Protein AF-A0A1D6I8X5-F1 (afdb_monomer)

Nearest PDB structures (foldseek):
  8c5s-assembly1_A  TM=7.128E-01  e=5.836E-08  Saccharomyces cerevisiae S288C
  8c5u-assembly1_A  TM=6.143E-01  e=1.820E-07  Saccharomyces cerevisiae S288C
  4rnp-assembly3_C  TM=9.486E-01  e=5.225E-04  Escherichia phage T7
  1qln-assembly1_A  TM=7.743E-01  e=2.025E-04  Escherichia phage T7
  5ola-assembly2_F  TM=6.285E-01  e=2.362E-05  Homo sapiens

Structure (mmCIF, N/CA/C/O backbone):
data_AF-A0A1D6I8X5-F1
#
_entry.id   AF-A0A1D6I8X5-F1
#
loop_
_atom_site.group_PDB
_atom_site.id
_atom_site.type_symbol
_atom_site.label_atom_id
_atom_site.label_alt_id
_atom_site.label_comp_id
_atom_site.label_asym_id
_atom_site.label_entity_id
_atom_site.label_seq_id
_atom_site.pdbx_PDB_ins_code
_atom_site.Cartn_x
_atom_site.Cartn_y
_atom_site.Cartn_z
_atom_site.occupancy
_atom_site.B_iso_or_equiv
_atom_site.auth_seq_id
_atom_site.auth_comp_id
_atom_site.auth_asym_id
_atom_site.auth_atom_id
_atom_site.pdbx_PDB_model_num
ATOM 1 N N . MET A 1 1 ? 4.815 6.377 35.156 1.00 48.69 1 MET A N 1
ATOM 2 C CA . MET A 1 1 ? 5.552 6.477 33.879 1.00 48.69 1 MET A CA 1
ATOM 3 C C . MET A 1 1 ? 6.352 5.197 33.719 1.00 48.69 1 MET A C 1
ATOM 5 O O . MET A 1 1 ? 7.150 4.915 34.605 1.00 48.69 1 MET A O 1
ATOM 9 N N . SER A 1 2 ? 6.089 4.390 32.689 1.00 66.31 2 SER A N 1
ATOM 10 C CA . SER A 1 2 ? 6.914 3.207 32.396 1.00 66.31 2 SER A CA 1
ATOM 11 C C . SER A 1 2 ? 8.292 3.634 31.878 1.00 66.31 2 SER A C 1
ATOM 13 O O . SER A 1 2 ? 8.455 4.740 31.367 1.00 66.31 2 SER A O 1
ATOM 15 N N . GLU A 1 3 ? 9.298 2.776 32.017 1.00 67.06 3 GLU A N 1
ATOM 16 C CA . GLU A 1 3 ? 10.676 3.044 31.574 1.00 67.06 3 GLU A CA 1
ATOM 17 C C . GLU A 1 3 ? 10.746 3.419 30.081 1.00 67.06 3 GLU A C 1
ATOM 19 O O . GLU A 1 3 ? 11.398 4.392 29.710 1.00 67.06 3 GLU A O 1
ATOM 24 N N . ALA A 1 4 ? 9.928 2.762 29.252 1.00 55.44 4 ALA A N 1
ATOM 25 C CA . ALA A 1 4 ? 9.751 3.096 27.839 1.00 55.44 4 ALA A CA 1
ATOM 26 C C . ALA A 1 4 ? 9.241 4.533 27.611 1.00 55.44 4 ALA A C 1
ATOM 28 O O . ALA A 1 4 ? 9.685 5.209 26.689 1.00 55.44 4 ALA A O 1
ATOM 29 N N . GLN A 1 5 ? 8.339 5.040 28.462 1.00 50.62 5 GLN A N 1
ATOM 30 C CA . GLN A 1 5 ? 7.836 6.416 28.354 1.00 50.62 5 GLN A CA 1
ATOM 31 C C . GLN A 1 5 ? 8.912 7.457 28.679 1.00 50.62 5 GLN A C 1
ATOM 33 O O . GLN A 1 5 ? 8.864 8.557 28.138 1.00 50.62 5 GLN A O 1
ATOM 38 N N . ARG A 1 6 ? 9.877 7.127 29.548 1.00 60.91 6 ARG A N 1
ATOM 39 C CA . ARG A 1 6 ? 11.005 8.018 29.860 1.00 60.91 6 ARG A CA 1
ATOM 40 C C . ARG A 1 6 ? 12.006 8.089 28.713 1.00 60.91 6 ARG A C 1
ATOM 42 O O . ARG A 1 6 ? 12.418 9.188 28.370 1.00 60.91 6 ARG A O 1
ATOM 49 N N . LEU A 1 7 ? 12.339 6.950 28.107 1.00 62.06 7 LEU A N 1
ATOM 50 C CA . LEU A 1 7 ? 13.259 6.896 26.967 1.00 62.06 7 LEU A CA 1
ATOM 51 C C . LEU A 1 7 ? 12.707 7.661 25.758 1.00 62.06 7 LEU A C 1
ATOM 53 O O . LEU A 1 7 ? 13.408 8.489 25.192 1.00 62.06 7 LEU A O 1
ATOM 57 N N . VAL A 1 8 ? 11.424 7.473 25.435 1.00 55.56 8 VAL A N 1
ATOM 58 C CA . VAL A 1 8 ? 10.773 8.185 24.320 1.00 55.56 8 VAL A CA 1
ATOM 59 C C . VAL A 1 8 ? 10.691 9.691 24.574 1.00 55.56 8 VAL A C 1
ATOM 61 O O . VAL A 1 8 ? 10.879 10.480 23.656 1.00 55.56 8 VAL A O 1
ATOM 64 N N . GLN A 1 9 ? 10.438 10.115 25.816 1.00 55.72 9 GLN A N 1
ATOM 65 C CA . GLN A 1 9 ? 10.434 11.539 26.165 1.00 55.72 9 GLN A CA 1
ATOM 66 C C . GLN A 1 9 ? 11.822 12.168 25.976 1.00 55.72 9 GLN A C 1
ATOM 68 O O . GLN A 1 9 ? 11.918 13.287 25.487 1.00 55.72 9 GLN A O 1
ATOM 73 N N . GLN A 1 10 ? 12.879 11.427 26.315 1.00 59.75 10 GLN A N 1
ATOM 74 C CA . GLN A 1 10 ? 14.264 11.854 26.140 1.00 59.75 10 GLN A CA 1
ATOM 75 C C . GLN A 1 10 ? 14.670 11.911 24.656 1.00 59.75 10 GLN A C 1
ATOM 77 O O . GLN A 1 10 ? 15.443 12.779 24.269 1.00 59.75 10 GLN A O 1
ATOM 82 N N . GLU A 1 11 ? 14.118 11.026 23.820 1.00 56.75 11 GLU A N 1
ATOM 83 C CA . GLU A 1 11 ? 14.304 11.020 22.361 1.00 56.75 11 GLU A CA 1
ATOM 84 C C . GLU A 1 11 ? 13.542 12.149 21.650 1.00 56.75 11 GLU A C 1
ATOM 86 O O . GLU A 1 11 ? 14.067 12.744 20.716 1.00 56.75 11 GLU A O 1
ATOM 91 N N . LEU A 1 12 ? 12.329 12.486 22.106 1.00 54.19 12 LEU A N 1
ATOM 92 C CA . LEU A 1 12 ? 11.522 13.596 21.571 1.00 54.19 12 LEU A CA 1
ATOM 93 C C . LEU A 1 12 ? 12.138 14.980 21.838 1.00 54.19 12 LEU A C 1
ATOM 95 O O . LEU A 1 12 ? 11.726 15.959 21.221 1.00 54.19 12 LEU A O 1
ATOM 99 N N . GLU A 1 13 ? 13.081 15.066 22.776 1.00 55.56 13 GLU A N 1
ATOM 100 C CA . GLU A 1 13 ? 13.827 16.282 23.120 1.00 55.56 13 GLU A CA 1
ATOM 101 C C . GLU A 1 13 ? 15.151 16.406 22.343 1.00 55.56 13 GLU A C 1
ATOM 103 O O . GLU A 1 13 ? 15.845 17.414 22.475 1.00 55.56 13 GLU A O 1
ATOM 108 N N . LEU A 1 14 ? 15.506 15.414 21.516 1.00 60.62 14 LEU A N 1
ATOM 109 C CA . LEU A 1 14 ? 16.660 15.499 20.624 1.00 60.62 14 LEU A CA 1
ATOM 110 C C . LEU A 1 14 ? 16.303 16.334 19.390 1.00 60.62 14 LEU A C 1
ATOM 112 O O . LEU A 1 14 ? 15.310 16.072 18.713 1.00 60.62 14 LEU A O 1
ATOM 116 N N . GLU A 1 15 ? 17.135 17.328 19.079 1.00 63.97 15 GLU A N 1
ATOM 117 C CA . GLU A 1 15 ? 17.004 18.099 17.843 1.00 63.97 15 GLU A CA 1
ATOM 118 C C . GLU A 1 15 ? 17.090 17.175 16.619 1.00 63.97 15 GLU A C 1
ATOM 120 O O . GLU A 1 15 ? 17.971 16.309 16.530 1.00 63.97 15 GLU A O 1
ATOM 125 N N . GLU A 1 16 ? 16.178 17.368 15.660 1.00 67.38 16 GLU A N 1
ATOM 126 C CA . GLU A 1 16 ? 16.208 16.636 14.396 1.00 67.38 16 GLU A CA 1
ATOM 127 C C . GLU A 1 16 ? 17.561 16.850 13.706 1.00 67.38 16 GLU A C 1
ATOM 129 O O . GLU A 1 16 ? 18.044 17.974 13.543 1.00 67.38 16 GLU A O 1
ATOM 134 N N . TRP A 1 17 ? 18.196 15.758 13.279 1.00 74.94 17 TRP A N 1
ATOM 135 C CA . TRP A 1 17 ? 19.465 15.853 12.568 1.00 74.94 17 TRP A CA 1
ATOM 136 C C . TRP A 1 17 ? 19.299 16.614 11.257 1.00 74.94 17 TRP A C 1
ATOM 138 O O . TRP A 1 17 ? 18.419 16.297 10.458 1.00 74.94 17 TRP A O 1
ATOM 148 N N . GLY A 1 18 ? 20.214 17.547 10.986 1.00 75.56 18 GLY A N 1
ATOM 149 C CA . GLY A 1 18 ? 20.271 18.227 9.696 1.00 75.56 18 GLY A CA 1
ATOM 150 C C . GLY A 1 18 ? 20.494 17.252 8.531 1.00 75.56 18 GLY A C 1
ATOM 151 O O . GLY A 1 18 ? 21.145 16.213 8.680 1.00 75.56 18 GLY A O 1
ATOM 152 N N . THR A 1 19 ? 20.000 17.612 7.344 1.00 76.56 19 THR A N 1
ATOM 153 C CA . THR A 1 19 ? 20.045 16.775 6.129 1.00 76.56 19 THR A CA 1
ATOM 154 C C . THR A 1 19 ? 21.445 16.251 5.811 1.00 76.56 19 THR A C 1
ATOM 156 O O . THR A 1 19 ? 21.607 15.097 5.425 1.00 76.56 19 THR A O 1
ATOM 159 N N . GLU A 1 20 ? 22.481 17.069 6.003 1.00 75.62 20 GLU A N 1
ATOM 160 C CA . GLU A 1 20 ? 23.867 16.669 5.744 1.00 75.62 20 GLU A CA 1
ATOM 161 C C . GLU A 1 20 ? 24.317 15.512 6.650 1.00 75.62 20 GLU A C 1
ATOM 163 O O . GLU A 1 20 ? 24.947 14.563 6.179 1.00 75.62 20 GLU A O 1
ATOM 168 N N . ALA A 1 21 ? 23.961 15.560 7.937 1.00 80.94 21 ALA A N 1
ATOM 169 C CA . ALA A 1 21 ? 24.283 14.504 8.891 1.00 80.94 21 ALA A CA 1
ATOM 170 C C . ALA A 1 21 ? 23.529 13.209 8.557 1.00 80.94 21 ALA A C 1
ATOM 172 O O . ALA A 1 21 ? 24.131 12.135 8.545 1.00 80.94 21 ALA A O 1
ATOM 173 N N . GLN A 1 22 ? 22.244 13.316 8.199 1.00 78.12 22 GLN A N 1
ATOM 174 C CA . GLN A 1 22 ? 21.433 12.175 7.766 1.00 78.12 22 GLN A CA 1
ATOM 175 C C . GLN A 1 22 ? 22.012 11.503 6.513 1.00 78.12 22 GLN A C 1
ATOM 177 O O . GLN A 1 22 ? 22.135 10.280 6.474 1.00 78.12 22 GLN A O 1
ATOM 182 N N . VAL A 1 23 ? 22.420 12.289 5.508 1.00 78.81 23 VAL A N 1
ATOM 183 C CA . VAL A 1 23 ? 23.016 11.767 4.268 1.00 78.81 23 VAL A CA 1
ATOM 184 C C . VAL A 1 23 ? 24.359 11.092 4.542 1.00 78.81 23 VAL A C 1
ATOM 186 O O . VAL A 1 23 ? 24.569 9.978 4.069 1.00 78.81 23 VAL A O 1
ATOM 189 N N . LYS A 1 24 ? 25.247 11.721 5.324 1.00 85.19 24 LYS A N 1
ATOM 190 C CA . LYS A 1 24 ? 26.564 11.155 5.669 1.00 85.19 24 LYS A CA 1
ATOM 191 C C . LYS A 1 24 ? 26.445 9.856 6.464 1.00 85.19 24 LYS A C 1
ATOM 193 O O . LYS A 1 24 ? 27.161 8.893 6.188 1.00 85.19 24 LYS A O 1
ATOM 198 N N . LEU A 1 25 ? 25.543 9.812 7.444 1.00 87.44 25 LEU A N 1
ATOM 199 C CA . LEU A 1 25 ? 25.310 8.591 8.207 1.00 87.44 25 LEU A CA 1
ATOM 200 C C . LEU A 1 25 ? 24.677 7.513 7.322 1.00 87.44 25 LEU A C 1
ATOM 202 O O . LEU A 1 25 ? 25.146 6.377 7.313 1.00 87.44 25 LEU A O 1
ATOM 206 N N . GLY A 1 26 ? 23.649 7.872 6.553 1.00 84.50 26 GLY A N 1
ATOM 207 C CA . GLY A 1 26 ? 22.960 6.962 5.644 1.00 84.50 26 GLY A CA 1
ATOM 208 C C . GLY A 1 26 ? 23.905 6.345 4.614 1.00 84.50 26 GLY A C 1
ATOM 209 O O . GLY A 1 26 ? 23.895 5.128 4.435 1.00 84.50 26 GLY A O 1
ATOM 210 N N . SER A 1 27 ? 24.777 7.146 3.992 1.00 82.62 27 SER A N 1
ATOM 211 C CA . SER A 1 27 ? 25.772 6.646 3.039 1.00 82.62 27 SER A CA 1
ATOM 212 C C . SER A 1 27 ? 26.750 5.687 3.708 1.00 82.62 27 SER A C 1
ATOM 214 O O . SER A 1 27 ? 27.007 4.614 3.168 1.00 82.62 27 SER A O 1
ATOM 216 N N . ARG A 1 28 ? 27.234 6.014 4.915 1.00 87.44 28 ARG A N 1
ATOM 217 C CA . ARG A 1 28 ? 28.173 5.148 5.630 1.00 87.44 28 ARG A CA 1
ATOM 218 C C . ARG A 1 28 ? 27.542 3.820 6.045 1.00 87.44 28 ARG A C 1
ATOM 220 O O . ARG A 1 28 ? 28.180 2.779 5.927 1.00 87.44 28 ARG A O 1
ATOM 227 N N . LEU A 1 29 ? 26.293 3.839 6.505 1.00 89.00 29 LEU A N 1
ATOM 228 C CA . LEU A 1 29 ? 25.549 2.623 6.841 1.00 89.00 29 LEU A CA 1
ATOM 229 C C . LEU A 1 29 ? 25.310 1.746 5.606 1.00 89.00 29 LEU A C 1
ATOM 231 O O . LEU A 1 29 ? 25.432 0.526 5.687 1.00 89.00 29 LEU A O 1
ATOM 235 N N . ILE A 1 30 ? 25.011 2.360 4.459 1.00 84.75 30 ILE A N 1
ATOM 236 C CA . ILE A 1 30 ? 24.863 1.647 3.188 1.00 84.75 30 ILE A CA 1
ATOM 237 C C . ILE A 1 30 ? 26.188 1.019 2.758 1.00 84.75 30 ILE A C 1
ATOM 239 O O . ILE A 1 30 ? 26.190 -0.144 2.376 1.00 84.75 30 ILE A O 1
ATOM 243 N N . GLU A 1 31 ? 27.306 1.741 2.838 1.00 83.56 31 GLU A N 1
ATOM 244 C CA . GLU A 1 31 ? 28.636 1.191 2.542 1.00 83.56 31 GLU A CA 1
ATOM 245 C C . GLU A 1 31 ? 28.939 -0.036 3.403 1.00 83.56 31 GLU A C 1
ATOM 247 O O . GLU A 1 31 ? 29.287 -1.088 2.876 1.00 83.56 31 GLU A O 1
ATOM 252 N N . LEU A 1 32 ? 28.711 0.058 4.716 1.00 90.31 32 LEU A N 1
ATOM 253 C CA . LEU A 1 32 ? 28.901 -1.076 5.621 1.00 90.31 32 LEU A CA 1
ATOM 254 C C . LEU A 1 32 ? 28.001 -2.266 5.256 1.00 90.31 32 LEU A C 1
ATOM 256 O O . LEU A 1 32 ? 28.427 -3.417 5.363 1.00 90.31 32 LEU A O 1
ATOM 260 N N . LEU A 1 33 ? 26.769 -2.014 4.805 1.00 88.31 33 LEU A N 1
ATOM 261 C CA . LEU A 1 33 ? 25.869 -3.061 4.324 1.00 88.31 33 LEU A CA 1
ATOM 262 C C . LEU A 1 33 ? 26.364 -3.690 3.011 1.00 88.31 33 LEU A C 1
ATOM 264 O O . LEU A 1 33 ? 26.284 -4.907 2.862 1.00 88.31 33 LEU A O 1
ATOM 268 N N . LEU A 1 34 ? 26.886 -2.893 2.071 1.00 83.94 34 LEU A N 1
ATOM 269 C CA . LEU A 1 34 ? 27.477 -3.386 0.818 1.00 83.94 34 LEU A CA 1
ATOM 270 C C . LEU A 1 34 ? 28.670 -4.312 1.092 1.00 83.94 34 LEU A C 1
ATOM 272 O O . LEU A 1 34 ? 28.798 -5.345 0.437 1.00 83.94 34 LEU A O 1
ATOM 276 N N . ASP A 1 35 ? 29.501 -3.952 2.071 1.00 86.12 35 ASP A N 1
ATOM 277 C CA . ASP A 1 35 ? 30.719 -4.686 2.420 1.00 86.12 35 ASP A CA 1
ATOM 278 C C . ASP A 1 35 ? 30.440 -5.979 3.204 1.00 86.12 35 ASP A C 1
ATOM 280 O O . ASP A 1 35 ? 31.249 -6.906 3.182 1.00 86.12 35 ASP A O 1
ATOM 284 N N . SER A 1 36 ? 29.304 -6.055 3.907 1.00 90.38 36 SER A N 1
ATOM 285 C CA . SER A 1 36 ? 28.978 -7.172 4.809 1.00 90.38 36 SER A CA 1
ATOM 286 C C . SER A 1 36 ? 27.910 -8.131 4.280 1.00 90.38 36 SER A C 1
ATOM 288 O O . SER A 1 36 ? 27.867 -9.288 4.705 1.00 90.38 36 SER A O 1
ATOM 290 N N . ALA A 1 37 ? 27.044 -7.700 3.361 1.00 87.94 37 ALA A N 1
ATOM 291 C CA . ALA A 1 37 ? 25.948 -8.526 2.871 1.00 87.94 37 ALA A CA 1
ATOM 292 C C . ALA A 1 37 ? 26.379 -9.385 1.675 1.00 87.94 37 ALA A C 1
ATOM 294 O O . ALA A 1 37 ? 26.577 -8.887 0.565 1.00 87.94 37 ALA A O 1
ATOM 295 N N . PHE A 1 38 ? 26.421 -10.703 1.873 1.00 84.62 38 PHE A N 1
ATOM 296 C CA . PHE A 1 38 ? 26.675 -11.685 0.819 1.00 84.62 38 PHE A CA 1
ATOM 297 C C . PHE A 1 38 ? 25.493 -12.643 0.652 1.00 84.62 38 PHE A C 1
ATOM 299 O O . PHE A 1 38 ? 24.819 -13.003 1.614 1.00 84.62 38 PHE A O 1
ATOM 306 N N . VAL A 1 39 ? 25.243 -13.070 -0.584 1.00 84.19 39 VAL A N 1
ATOM 307 C CA . VAL A 1 39 ? 24.211 -14.046 -0.941 1.00 84.19 39 VAL A CA 1
ATOM 308 C C . VAL A 1 39 ? 24.859 -15.190 -1.702 1.00 84.19 39 VAL A C 1
ATOM 310 O O . VAL A 1 39 ? 25.642 -14.985 -2.629 1.00 84.19 39 VAL A O 1
ATOM 313 N N . GLN A 1 40 ? 24.474 -16.407 -1.335 1.00 76.50 40 GLN A N 1
ATOM 314 C CA . GLN A 1 40 ? 24.738 -17.598 -2.127 1.00 76.50 40 GLN A CA 1
ATOM 315 C C . GLN A 1 40 ? 23.554 -17.813 -3.084 1.00 76.50 40 GLN A C 1
ATOM 317 O O . GLN A 1 40 ? 22.410 -17.955 -2.634 1.00 76.50 40 GLN A O 1
ATOM 322 N N . PRO A 1 41 ? 23.755 -17.781 -4.412 1.00 64.81 41 PRO A N 1
ATOM 323 C CA . PRO A 1 41 ? 22.738 -18.231 -5.351 1.00 64.81 41 PRO A CA 1
ATOM 324 C C . PRO A 1 41 ? 22.401 -19.708 -5.070 1.00 64.81 41 PRO A C 1
ATOM 326 O O . PRO A 1 41 ? 23.294 -20.458 -4.687 1.00 64.81 41 PRO A O 1
ATOM 329 N N . PRO A 1 42 ? 21.144 -20.158 -5.249 1.00 60.72 42 PRO A N 1
ATOM 330 C CA . PRO A 1 42 ? 20.819 -21.567 -5.197 1.00 60.72 42 PRO A CA 1
ATOM 331 C C . PRO A 1 42 ? 21.625 -22.253 -6.286 1.00 60.72 42 PRO A C 1
ATOM 333 O O . PRO A 1 42 ? 21.625 -21.845 -7.448 1.00 60.72 42 PRO A O 1
ATOM 336 N N . ALA A 1 43 ? 22.359 -23.247 -5.832 1.00 55.72 43 ALA A N 1
ATOM 337 C CA . ALA A 1 43 ? 23.187 -24.104 -6.625 1.00 55.72 43 ALA A CA 1
ATOM 338 C C . ALA A 1 43 ? 22.320 -24.930 -7.586 1.00 55.72 43 ALA A C 1
ATOM 340 O O . ALA A 1 43 ? 21.623 -25.838 -7.147 1.00 55.72 43 ALA A O 1
ATOM 341 N N . ASP A 1 44 ? 22.488 -24.733 -8.892 1.00 56.22 44 ASP A N 1
ATOM 342 C CA . ASP A 1 44 ? 22.377 -25.835 -9.864 1.00 56.22 44 ASP A CA 1
ATOM 343 C C . ASP A 1 44 ? 23.614 -26.764 -9.748 1.00 56.22 44 ASP A C 1
ATOM 345 O O . ASP A 1 44 ? 24.087 -27.342 -10.724 1.00 56.22 44 ASP A O 1
ATOM 349 N N . GLN A 1 45 ? 24.223 -26.835 -8.560 1.00 52.97 45 GLN A N 1
ATOM 350 C CA . GLN A 1 45 ? 25.570 -27.335 -8.368 1.00 52.97 45 GLN A CA 1
ATOM 351 C C . GLN A 1 45 ? 25.560 -28.787 -7.914 1.00 52.97 45 GLN A C 1
ATOM 353 O O . GLN A 1 45 ? 24.904 -29.175 -6.948 1.00 52.97 45 GLN A O 1
ATOM 358 N N . THR A 1 46 ? 26.358 -29.581 -8.614 1.00 58.84 46 THR A N 1
ATOM 359 C CA . THR A 1 46 ? 26.836 -30.880 -8.154 1.00 58.84 46 THR A CA 1
ATOM 360 C C . THR A 1 46 ? 27.557 -30.745 -6.801 1.00 58.84 46 THR A C 1
ATOM 362 O O . THR A 1 46 ? 28.164 -29.701 -6.564 1.00 58.84 46 THR A O 1
ATOM 365 N N . PRO A 1 47 ? 27.579 -31.790 -5.951 1.00 59.44 47 PRO A N 1
ATOM 366 C CA . PRO A 1 47 ? 28.126 -31.753 -4.582 1.00 59.44 47 PRO A CA 1
ATOM 367 C C . PRO A 1 47 ? 29.581 -31.272 -4.422 1.00 59.44 47 PRO A C 1
ATOM 369 O O . PRO A 1 47 ? 30.012 -31.045 -3.298 1.00 59.44 47 PRO A O 1
ATOM 372 N N . ASP A 1 48 ? 30.330 -31.143 -5.520 1.00 61.66 48 ASP A N 1
ATOM 373 C CA . ASP A 1 48 ? 31.780 -30.921 -5.546 1.00 61.66 48 ASP A CA 1
ATOM 374 C C . ASP A 1 48 ? 32.196 -29.491 -5.956 1.00 61.66 48 ASP A C 1
ATOM 376 O O . ASP A 1 48 ? 33.374 -29.218 -6.179 1.00 61.66 48 ASP A O 1
ATOM 380 N N . SER A 1 49 ? 31.255 -28.549 -6.107 1.00 61.31 49 SER A N 1
ATOM 381 C CA . SER A 1 49 ? 31.610 -27.171 -6.478 1.00 61.31 49 SER A CA 1
ATOM 382 C C . SER A 1 49 ? 31.782 -26.256 -5.266 1.00 61.31 49 SER A C 1
ATOM 384 O O . SER A 1 49 ? 30.927 -26.211 -4.381 1.00 61.31 49 SER A O 1
ATOM 386 N N . SER A 1 50 ? 32.841 -25.446 -5.280 1.00 63.97 50 SER A N 1
ATOM 387 C CA . SER A 1 50 ? 33.089 -24.403 -4.282 1.00 63.97 50 SER A CA 1
ATOM 388 C C . SER A 1 50 ? 31.915 -23.413 -4.161 1.00 63.97 50 SER A C 1
ATOM 390 O O . SER A 1 50 ? 31.349 -23.015 -5.184 1.00 63.97 50 SER A O 1
ATOM 392 N N . PRO A 1 51 ? 31.568 -22.957 -2.941 1.00 65.88 51 PRO A N 1
ATOM 393 C CA . PRO A 1 51 ? 30.455 -22.036 -2.728 1.00 65.88 51 PRO A CA 1
ATOM 394 C C . PRO A 1 51 ? 30.695 -20.687 -3.426 1.00 65.88 51 PRO A C 1
ATOM 396 O O . PRO A 1 51 ? 31.652 -19.972 -3.131 1.00 65.88 51 PRO A O 1
ATOM 399 N N . ASP A 1 52 ? 29.793 -20.320 -4.338 1.00 72.00 52 ASP A N 1
ATOM 400 C CA . ASP A 1 52 ? 29.821 -19.063 -5.099 1.00 72.00 52 ASP A CA 1
ATOM 401 C C . ASP A 1 52 ? 29.159 -17.933 -4.291 1.00 72.00 52 ASP A C 1
ATOM 403 O O . ASP A 1 52 ? 28.004 -17.559 -4.506 1.00 72.00 52 ASP A O 1
ATOM 407 N N . ILE A 1 53 ? 29.881 -17.436 -3.286 1.00 78.38 53 ILE A N 1
ATOM 408 C CA . ILE A 1 53 ? 29.440 -16.337 -2.420 1.00 78.38 53 ILE A CA 1
ATOM 409 C C . ILE A 1 53 ? 29.628 -15.013 -3.168 1.00 78.38 53 ILE A C 1
ATOM 411 O O . ILE A 1 53 ? 30.750 -14.626 -3.488 1.00 78.38 53 ILE A O 1
ATOM 415 N N . ARG A 1 54 ? 28.532 -14.290 -3.427 1.00 81.44 54 ARG A N 1
ATOM 416 C CA . ARG A 1 54 ? 28.554 -13.001 -4.141 1.00 81.44 54 ARG A CA 1
ATOM 417 C C . ARG A 1 54 ? 27.995 -11.882 -3.267 1.00 81.44 54 ARG A C 1
ATOM 419 O O . ARG A 1 54 ? 27.120 -12.154 -2.446 1.00 81.44 54 ARG A O 1
ATOM 426 N N . PRO A 1 55 ? 28.443 -10.626 -3.435 1.00 81.75 55 PRO A N 1
ATOM 427 C CA . PRO A 1 55 ? 27.853 -9.508 -2.707 1.00 81.75 55 PRO A CA 1
ATOM 428 C C . PRO A 1 55 ? 26.361 -9.388 -3.047 1.00 81.75 55 PRO A C 1
ATOM 430 O O . PRO A 1 55 ? 25.964 -9.478 -4.213 1.00 81.75 55 PRO A O 1
ATOM 433 N N . ALA A 1 56 ? 25.532 -9.200 -2.021 1.00 81.81 56 ALA A N 1
ATOM 434 C CA . ALA A 1 56 ? 24.078 -9.091 -2.137 1.00 81.81 56 ALA A CA 1
ATOM 435 C C . ALA A 1 56 ? 23.660 -7.823 -2.895 1.00 81.81 56 ALA A C 1
ATOM 437 O O . ALA A 1 56 ? 22.654 -7.802 -3.607 1.00 81.81 56 ALA A O 1
ATOM 438 N N . PHE A 1 57 ? 24.461 -6.770 -2.750 1.00 81.56 57 PHE A N 1
ATOM 439 C CA . PHE A 1 57 ? 24.209 -5.446 -3.286 1.00 81.56 57 PHE A CA 1
ATOM 440 C C . PHE A 1 57 ? 25.451 -4.939 -4.017 1.00 81.56 57 PHE A C 1
ATOM 442 O O . PHE A 1 57 ? 26.582 -5.257 -3.660 1.00 81.56 57 PHE A O 1
ATOM 449 N N . LYS A 1 58 ? 25.247 -4.127 -5.056 1.00 77.81 58 LYS A N 1
ATOM 450 C CA . LYS A 1 58 ? 26.336 -3.486 -5.795 1.00 77.81 58 LYS A CA 1
ATOM 451 C C . LYS A 1 58 ? 25.938 -2.068 -6.158 1.00 77.81 58 LYS A C 1
ATOM 453 O O . LYS A 1 58 ? 24.851 -1.851 -6.693 1.00 77.81 58 LYS A O 1
ATOM 458 N N . HIS A 1 59 ? 26.836 -1.119 -5.923 1.00 75.25 59 HIS A N 1
ATOM 459 C CA . HIS A 1 59 ? 26.662 0.237 -6.419 1.00 75.25 59 HIS A CA 1
ATOM 460 C C . HIS A 1 59 ? 26.827 0.246 -7.947 1.00 75.25 59 HIS A C 1
ATOM 462 O O . HIS A 1 59 ? 27.862 -0.168 -8.473 1.00 75.25 59 HIS A O 1
ATOM 468 N N . VAL A 1 60 ? 25.793 0.679 -8.672 1.00 73.31 60 VAL A N 1
ATOM 469 C CA . VAL A 1 60 ? 25.807 0.766 -10.138 1.00 73.31 60 VAL A CA 1
ATOM 470 C C . VAL A 1 60 ? 25.335 2.149 -10.552 1.00 73.31 60 VAL A C 1
ATOM 472 O O . VAL A 1 60 ? 24.183 2.511 -10.319 1.00 73.31 60 VAL A O 1
ATOM 475 N N . LEU A 1 61 ? 26.205 2.891 -11.232 1.00 71.56 61 LEU A N 1
ATOM 476 C CA . LEU A 1 61 ? 25.826 4.144 -11.867 1.00 71.56 61 LEU A CA 1
ATOM 477 C C . LEU A 1 61 ? 25.025 3.830 -13.137 1.00 71.56 61 LEU A C 1
ATOM 479 O O . LEU A 1 61 ? 25.558 3.288 -14.106 1.00 71.56 61 LEU A O 1
ATOM 483 N N . ARG A 1 62 ? 23.731 4.155 -13.140 1.00 52.75 62 ARG A N 1
ATOM 484 C CA . ARG A 1 62 ? 22.918 4.177 -14.362 1.00 52.75 62 ARG A CA 1
ATOM 485 C C . ARG A 1 62 ? 22.788 5.616 -14.826 1.00 52.75 62 ARG A C 1
ATOM 487 O O . ARG A 1 62 ? 22.259 6.436 -14.087 1.00 52.75 62 ARG A O 1
ATOM 494 N N . GLN A 1 63 ? 23.227 5.900 -16.048 1.00 45.41 63 GLN A N 1
ATOM 495 C CA . GLN A 1 63 ? 22.908 7.157 -16.719 1.00 45.41 63 GLN A CA 1
ATOM 496 C C . GLN A 1 63 ? 21.423 7.117 -17.120 1.00 45.41 63 GLN A C 1
ATOM 498 O O . GLN A 1 63 ? 21.041 6.264 -17.930 1.00 45.41 63 GLN A O 1
ATOM 503 N N . PRO A 1 64 ? 20.549 7.952 -16.533 1.00 45.03 64 PRO A N 1
ATOM 504 C CA . PRO A 1 64 ? 19.185 8.079 -17.014 1.00 45.03 64 PRO A CA 1
ATOM 505 C C . PRO A 1 64 ? 19.182 8.870 -18.333 1.00 45.03 64 PRO A C 1
ATOM 507 O O . PRO A 1 64 ? 20.083 9.655 -18.605 1.00 45.03 64 PRO A O 1
ATOM 510 N N . ILE A 1 65 ? 18.133 8.698 -19.143 1.00 46.25 65 ILE A N 1
ATOM 511 C CA . ILE A 1 65 ? 17.890 9.492 -20.371 1.00 46.25 65 ILE A CA 1
ATOM 512 C C . ILE A 1 65 ? 17.517 10.959 -20.029 1.00 46.25 65 ILE A C 1
ATOM 514 O O . ILE A 1 65 ? 17.347 11.791 -20.910 1.00 46.25 65 ILE A O 1
ATOM 518 N N . ILE A 1 66 ? 17.430 11.299 -18.741 1.00 39.12 66 ILE A N 1
ATOM 519 C CA . ILE A 1 66 ? 17.300 12.663 -18.227 1.00 39.12 66 ILE A CA 1
ATOM 520 C C . ILE A 1 66 ? 18.476 12.864 -17.271 1.00 39.12 66 ILE A C 1
ATOM 522 O O . ILE A 1 66 ? 18.673 12.044 -16.372 1.00 39.12 66 ILE A O 1
ATOM 526 N N . GLU A 1 67 ? 19.278 13.901 -17.512 1.00 33.91 67 GLU A N 1
ATOM 527 C CA . GLU A 1 67 ? 20.425 14.290 -16.688 1.00 33.91 67 GLU A CA 1
ATOM 528 C C . GLU A 1 67 ? 19.997 14.372 -15.220 1.00 33.91 67 GLU A C 1
ATOM 530 O O . GLU A 1 67 ? 19.177 15.217 -14.875 1.00 33.91 67 GLU A O 1
ATOM 535 N N . ASN A 1 68 ? 20.464 13.413 -14.413 1.00 33.19 68 ASN A N 1
ATOM 536 C CA . ASN A 1 68 ? 20.659 13.421 -12.956 1.00 33.19 68 ASN A CA 1
ATOM 537 C C . ASN A 1 68 ? 20.535 11.980 -12.439 1.00 33.19 68 ASN A C 1
ATOM 539 O O . ASN A 1 68 ? 19.445 11.423 -12.299 1.00 33.19 68 ASN A O 1
ATOM 543 N N . GLY A 1 69 ? 21.688 11.349 -12.199 1.00 32.84 69 GLY A N 1
ATOM 544 C CA . GLY A 1 69 ? 21.768 10.008 -11.624 1.00 32.84 69 GLY A CA 1
ATOM 545 C C . GLY A 1 69 ? 21.190 9.980 -10.208 1.00 32.84 69 GLY A C 1
ATOM 546 O O . GLY A 1 69 ? 21.557 10.796 -9.370 1.00 32.84 69 GLY A O 1
ATOM 547 N N . LEU A 1 70 ? 20.296 9.028 -9.942 1.00 35.38 70 LEU A N 1
ATOM 548 C CA . LEU A 1 70 ? 19.725 8.772 -8.619 1.00 35.38 70 LEU A CA 1
ATOM 549 C C . LEU A 1 70 ? 20.137 7.366 -8.163 1.00 35.38 70 LEU A C 1
ATOM 551 O O . LEU A 1 70 ? 19.898 6.387 -8.873 1.00 35.38 70 LEU A O 1
ATOM 555 N N . GLY A 1 71 ? 20.763 7.274 -6.988 1.00 33.12 71 GLY A N 1
ATOM 556 C CA . GLY A 1 71 ? 20.966 6.022 -6.250 1.00 33.12 71 GLY A CA 1
ATOM 557 C C . GLY A 1 71 ? 19.774 5.744 -5.327 1.00 33.12 71 GLY A C 1
ATOM 558 O O . GLY A 1 71 ? 19.138 6.686 -4.861 1.00 33.12 71 GLY A O 1
ATOM 559 N N . MET A 1 72 ? 19.441 4.472 -5.080 1.00 31.86 72 MET A N 1
ATOM 560 C CA . MET A 1 72 ? 18.205 4.085 -4.378 1.00 31.86 72 MET A CA 1
ATOM 561 C C . MET A 1 72 ? 18.424 2.901 -3.426 1.00 31.86 72 MET A C 1
ATOM 563 O O . MET A 1 72 ? 18.850 1.843 -3.884 1.00 31.86 72 MET A O 1
ATOM 567 N N . LEU A 1 73 ? 18.084 3.072 -2.140 1.00 27.09 73 LEU A N 1
ATOM 568 C CA . LEU A 1 73 ? 17.958 2.038 -1.091 1.00 27.09 73 LEU A CA 1
ATOM 569 C C . LEU A 1 73 ? 17.012 2.557 0.016 1.00 27.09 73 LEU A C 1
ATOM 571 O O . LEU A 1 73 ? 17.285 3.635 0.537 1.00 27.09 73 LEU A O 1
ATOM 575 N N . ILE A 1 74 ? 15.936 1.832 0.384 1.00 35.81 74 ILE A N 1
ATOM 576 C CA . ILE A 1 74 ? 15.011 2.196 1.495 1.00 35.81 74 ILE A CA 1
ATOM 577 C C . ILE A 1 74 ? 14.427 0.941 2.201 1.00 35.81 74 ILE A C 1
ATOM 579 O O . ILE A 1 74 ? 14.218 -0.094 1.566 1.00 35.81 74 ILE A O 1
ATOM 583 N N . TYR A 1 75 ? 14.175 1.066 3.517 1.00 28.22 75 TYR A N 1
ATOM 584 C CA . TYR A 1 75 ? 13.704 0.063 4.495 1.00 28.22 75 TYR A CA 1
ATOM 585 C C . TYR A 1 75 ? 12.170 0.069 4.740 1.00 28.22 75 TYR A C 1
ATOM 587 O O . TYR A 1 75 ? 11.529 1.100 4.540 1.00 28.22 75 TYR A O 1
ATOM 595 N N . PRO A 1 76 ? 11.570 -1.038 5.236 1.00 32.72 76 PRO A N 1
ATOM 596 C CA . PRO A 1 76 ? 10.143 -1.115 5.576 1.00 32.72 76 PRO A CA 1
ATOM 597 C C . PRO A 1 76 ? 9.812 -0.609 6.997 1.00 32.72 76 PRO A C 1
ATOM 599 O O . PRO A 1 76 ? 10.561 -0.844 7.943 1.00 32.72 76 PRO A O 1
ATOM 602 N N . THR A 1 77 ? 8.646 0.029 7.159 1.00 33.81 77 THR A N 1
ATOM 603 C CA . THR A 1 77 ? 8.085 0.488 8.445 1.00 33.81 77 THR A CA 1
ATOM 604 C C . THR A 1 77 ? 7.134 -0.537 9.076 1.00 33.81 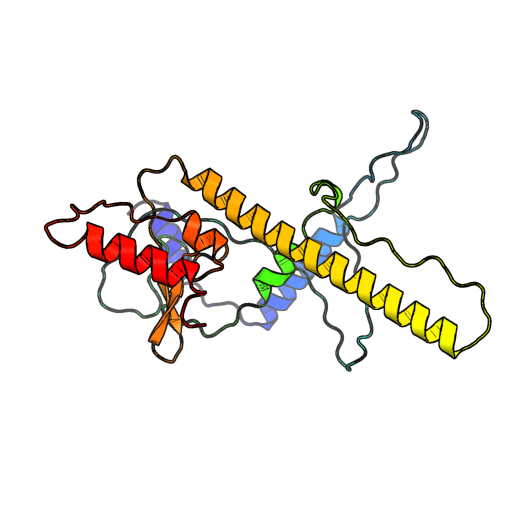77 THR A C 1
ATOM 606 O O . THR A 1 77 ? 6.389 -1.245 8.398 1.00 33.81 77 THR A O 1
ATOM 609 N N . SER A 1 78 ? 7.182 -0.628 10.406 1.00 32.47 78 SER A N 1
ATOM 610 C CA . SER A 1 78 ? 6.471 -1.591 11.252 1.00 32.47 78 SER A CA 1
ATOM 611 C C . SER A 1 78 ? 5.024 -1.183 11.582 1.00 32.47 78 SER A C 1
ATOM 613 O O . SER A 1 78 ? 4.666 -0.008 11.603 1.00 32.47 78 SER A O 1
ATOM 615 N N . LEU A 1 79 ? 4.181 -2.188 11.859 1.00 31.95 79 LEU A N 1
ATOM 616 C CA . LEU A 1 79 ? 2.822 -2.030 12.394 1.00 31.95 79 LEU A CA 1
ATOM 617 C C . LEU A 1 79 ? 2.871 -1.580 13.861 1.00 31.95 79 LEU A C 1
ATOM 619 O O . LEU A 1 79 ? 3.604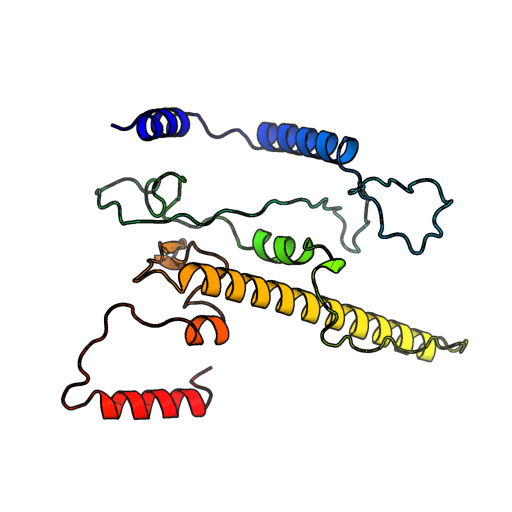 -2.165 14.656 1.00 31.95 79 LEU A O 1
ATOM 623 N N . CYS A 1 80 ? 2.046 -0.602 14.236 1.00 31.75 80 CYS A N 1
ATOM 624 C CA . CYS A 1 80 ? 1.868 -0.184 15.625 1.00 31.75 80 CYS A CA 1
ATOM 625 C C . CYS A 1 80 ? 0.407 -0.397 16.056 1.00 31.75 80 CYS A C 1
ATOM 627 O O . CYS A 1 80 ? -0.520 -0.073 15.311 1.00 31.75 80 CYS A O 1
ATOM 629 N N . TRP A 1 81 ? 0.227 -0.956 17.254 1.00 32.66 81 TRP A N 1
ATOM 630 C CA . TRP A 1 81 ? -1.047 -1.379 17.835 1.00 32.66 81 TRP A CA 1
ATOM 631 C C . TRP A 1 81 ? -1.447 -0.488 19.028 1.00 32.66 81 TRP A C 1
ATOM 633 O O . TRP A 1 81 ? -0.591 -0.067 19.800 1.00 32.66 81 TRP A O 1
ATOM 643 N N . TYR A 1 82 ? -2.764 -0.291 19.183 1.00 32.88 82 TYR A N 1
ATOM 644 C CA . TYR A 1 82 ? -3.516 0.347 20.285 1.00 32.88 82 TYR A CA 1
ATOM 645 C C . TYR A 1 82 ? -3.536 1.895 20.444 1.00 32.88 82 TYR A C 1
ATOM 647 O O . TYR A 1 82 ? -2.555 2.544 20.756 1.00 32.88 82 TYR A O 1
ATOM 655 N N . LEU A 1 83 ? -4.767 2.422 20.328 1.00 35.25 83 LEU A N 1
ATOM 656 C CA . LEU A 1 83 ? -5.455 3.561 20.977 1.00 35.25 83 LEU A CA 1
ATOM 657 C C . LEU A 1 83 ? -4.959 5.034 20.967 1.00 35.25 83 LEU A C 1
ATOM 659 O O . LEU A 1 83 ? -3.910 5.420 21.467 1.00 35.25 83 LEU A O 1
ATOM 663 N N . ARG A 1 84 ? -5.937 5.858 20.546 1.00 36.94 84 ARG A N 1
ATOM 664 C CA . ARG A 1 84 ? -6.286 7.265 20.834 1.00 36.94 84 ARG A CA 1
ATOM 665 C C . ARG A 1 84 ? -5.598 7.913 22.050 1.00 36.94 84 ARG A C 1
ATOM 667 O O . ARG A 1 84 ? -6.006 7.691 23.188 1.00 36.94 84 ARG A O 1
ATOM 674 N N . ARG A 1 85 ? -4.701 8.872 21.791 1.00 36.47 85 ARG A N 1
ATOM 675 C CA . ARG A 1 85 ? -4.410 9.974 22.724 1.00 36.47 85 ARG A CA 1
ATOM 676 C C . ARG A 1 85 ? -5.395 11.117 22.473 1.00 36.47 85 ARG A C 1
ATOM 678 O O . ARG A 1 85 ? -5.348 11.766 21.435 1.00 36.47 85 ARG A O 1
ATOM 685 N N . ASN A 1 86 ? -6.297 11.344 23.422 1.00 40.12 86 ASN A N 1
ATOM 686 C CA . ASN A 1 86 ? -7.005 12.614 23.546 1.00 40.12 86 ASN A CA 1
ATOM 687 C C . ASN A 1 86 ? -6.172 13.504 24.464 1.00 40.12 86 ASN A C 1
ATOM 689 O O . ASN A 1 86 ? -6.364 13.407 25.668 1.00 40.12 86 ASN A O 1
ATOM 693 N N . GLU A 1 87 ? -5.320 14.381 23.938 1.00 35.72 87 GLU A N 1
ATOM 694 C CA . GLU A 1 87 ? -4.901 15.568 24.691 1.00 35.72 87 GLU A CA 1
ATOM 695 C C . GLU A 1 87 ? -4.863 16.775 23.757 1.00 35.72 87 GLU A C 1
ATOM 697 O O . GLU A 1 87 ? -4.330 16.742 22.651 1.00 35.72 87 GLU A O 1
ATOM 702 N N . LYS A 1 88 ? -5.569 17.816 24.191 1.00 40.75 88 LYS A N 1
ATOM 703 C CA . LYS A 1 88 ? -5.734 19.081 23.491 1.00 40.75 88 LYS A CA 1
ATOM 704 C C . LYS A 1 88 ? -4.375 19.768 23.374 1.00 40.75 88 LYS A C 1
ATOM 706 O O . LYS A 1 88 ? -3.786 20.109 24.392 1.00 40.75 88 LYS A O 1
ATOM 711 N N . GLY A 1 89 ? -3.977 20.057 22.138 1.00 39.47 89 GLY A N 1
ATOM 712 C CA . GLY A 1 89 ? -2.881 20.965 21.817 1.00 39.47 89 GLY A CA 1
ATOM 713 C C . GLY A 1 89 ? -1.548 20.250 21.649 1.00 39.47 89 GLY A C 1
ATOM 714 O O . GLY A 1 89 ? -0.969 19.809 22.630 1.00 39.47 89 GLY A O 1
ATOM 715 N N . ILE A 1 90 ? -1.104 20.158 20.392 1.00 45.94 90 ILE A N 1
ATOM 716 C CA . ILE A 1 90 ? 0.273 20.113 19.856 1.00 45.94 90 ILE A CA 1
ATOM 717 C C . ILE A 1 90 ? 0.186 19.330 18.533 1.00 45.94 90 ILE A C 1
ATOM 719 O O . ILE A 1 90 ? -0.183 18.158 18.518 1.00 45.94 90 ILE A O 1
ATOM 723 N N . TYR A 1 91 ? 0.484 19.994 17.412 1.00 50.75 91 TYR A N 1
ATOM 724 C CA . TYR A 1 91 ? 0.365 19.455 16.043 1.00 50.75 91 TYR A CA 1
ATOM 725 C C . TYR A 1 91 ? 1.340 18.297 15.732 1.00 50.75 91 TYR A C 1
ATOM 727 O O . TYR A 1 91 ? 1.257 17.667 14.673 1.00 50.75 91 TYR A O 1
ATOM 735 N N . ASP A 1 92 ? 2.200 17.987 16.701 1.00 50.59 92 ASP A N 1
ATOM 736 C CA . ASP A 1 92 ? 3.377 17.125 16.587 1.00 50.59 92 ASP A CA 1
ATOM 737 C C . ASP A 1 92 ? 3.218 15.836 17.420 1.00 50.59 92 ASP A C 1
ATOM 739 O O . ASP A 1 92 ? 4.126 15.012 17.505 1.00 50.59 92 ASP A O 1
ATOM 743 N N . LYS A 1 93 ? 2.059 15.660 18.078 1.00 53.69 93 LYS A N 1
ATOM 744 C CA . LYS A 1 93 ? 1.759 14.518 18.953 1.00 53.69 93 LYS A CA 1
ATOM 745 C C . LYS A 1 93 ? 0.370 13.955 18.641 1.00 53.69 93 LYS A C 1
ATOM 747 O O . LYS A 1 93 ? -0.643 14.479 19.093 1.00 53.69 93 LYS A O 1
ATOM 752 N N . GLY A 1 94 ? 0.306 12.850 17.902 1.00 53.75 94 GLY A N 1
ATOM 753 C CA . GLY A 1 94 ? -0.949 12.145 17.617 1.00 53.75 94 GLY A CA 1
ATOM 754 C C . GLY A 1 94 ? -0.723 10.905 16.758 1.00 53.75 94 GLY A C 1
ATOM 755 O O . GLY A 1 94 ? 0.361 10.740 16.226 1.00 53.75 94 GLY A O 1
ATOM 756 N N . GLY A 1 95 ? -1.715 10.022 16.618 1.00 62.69 95 GLY A N 1
ATOM 757 C CA . GLY A 1 95 ? -1.616 8.824 15.769 1.00 62.69 95 GLY A CA 1
ATOM 758 C C . GLY A 1 95 ? -1.047 7.599 16.493 1.00 62.69 95 GLY A C 1
ATOM 759 O O . GLY A 1 95 ? -1.816 6.828 17.066 1.00 62.69 95 GLY A O 1
ATOM 760 N N . HIS A 1 96 ? 0.272 7.401 16.443 1.00 57.06 96 HIS A N 1
ATOM 761 C CA . HIS A 1 96 ? 0.953 6.281 17.105 1.00 57.06 96 HIS A CA 1
ATOM 762 C C . HIS A 1 96 ? 1.275 6.572 18.585 1.00 57.06 96 HIS A C 1
ATOM 764 O O . HIS A 1 96 ? 1.383 7.723 19.002 1.00 57.06 96 HIS A O 1
ATOM 770 N N . LEU A 1 97 ? 1.450 5.517 19.394 1.00 53.25 97 LEU A N 1
ATOM 771 C CA . LEU A 1 97 ? 1.780 5.648 20.823 1.00 53.25 97 LEU A CA 1
ATOM 772 C C . LEU A 1 97 ? 3.222 6.105 21.070 1.00 53.25 97 LEU A C 1
ATOM 774 O O . LEU A 1 97 ? 3.462 6.964 21.920 1.00 53.25 97 LEU A O 1
ATOM 778 N N . PHE A 1 98 ? 4.160 5.487 20.350 1.00 59.53 98 PHE A N 1
ATOM 779 C CA . PHE A 1 98 ? 5.602 5.647 20.560 1.00 59.53 98 PHE A CA 1
ATOM 780 C C . PHE A 1 98 ? 6.311 6.278 19.365 1.00 59.53 98 PHE A C 1
ATOM 782 O O . PHE A 1 98 ? 7.334 6.926 19.543 1.00 59.53 98 PHE A O 1
ATOM 789 N N . LEU A 1 99 ? 5.772 6.102 18.155 1.00 59.59 99 LEU A N 1
ATOM 790 C CA . LEU A 1 99 ? 6.332 6.727 16.964 1.00 59.59 99 LEU A CA 1
ATOM 791 C C . LEU A 1 99 ? 5.853 8.180 16.887 1.00 59.59 99 LEU A C 1
ATOM 793 O O . LEU A 1 99 ? 4.644 8.408 17.003 1.00 59.59 99 LEU A O 1
ATOM 797 N N . PRO A 1 100 ? 6.752 9.154 16.664 1.00 57.78 100 PRO A N 1
ATOM 798 C CA . PRO A 1 100 ? 6.325 10.507 16.361 1.00 57.78 100 PRO A CA 1
ATOM 799 C C . PRO A 1 100 ? 5.506 10.481 15.067 1.00 57.78 100 PRO A C 1
ATOM 801 O O . PRO A 1 100 ? 5.903 9.891 14.059 1.00 57.78 100 PRO A O 1
ATOM 804 N N . SER A 1 101 ? 4.331 11.099 15.101 1.00 59.66 101 SER A N 1
ATOM 805 C CA . SER A 1 101 ? 3.527 11.325 13.906 1.00 59.66 101 SER A CA 1
ATOM 806 C C . SER A 1 101 ? 2.932 12.719 13.931 1.00 59.66 101 SER A C 1
ATOM 808 O O . SER A 1 101 ? 2.311 13.144 14.905 1.00 59.66 101 SER A O 1
ATOM 810 N N . TYR A 1 102 ? 3.134 13.406 12.814 1.00 60.97 102 TYR A N 1
ATOM 811 C CA . TYR A 1 102 ? 2.659 14.755 12.578 1.00 60.97 102 TYR A CA 1
ATOM 812 C C . TYR A 1 102 ? 1.233 14.724 12.051 1.00 60.97 102 TYR A C 1
ATOM 814 O O . TYR A 1 102 ? 0.909 13.910 11.182 1.00 60.97 102 TYR A O 1
ATOM 822 N N . ILE A 1 103 ? 0.400 15.655 12.524 1.00 60.56 103 ILE A N 1
ATOM 823 C CA . ILE A 1 103 ? -0.970 15.803 12.021 1.00 60.56 103 ILE A CA 1
ATOM 824 C C . ILE A 1 103 ? -0.955 16.118 10.525 1.00 60.56 103 ILE A C 1
ATOM 826 O O . ILE A 1 103 ? -1.832 15.648 9.811 1.00 60.56 103 ILE A O 1
ATOM 830 N N . MET A 1 104 ? 0.026 16.882 10.036 1.00 57.78 104 MET A N 1
ATOM 831 C CA . MET A 1 104 ? 0.087 17.299 8.638 1.00 57.78 104 MET A CA 1
ATOM 832 C C . MET A 1 104 ? 1.096 16.478 7.826 1.00 57.78 104 MET A C 1
ATOM 834 O O . MET A 1 104 ? 2.268 16.365 8.175 1.00 57.78 104 MET A O 1
ATOM 838 N N . ARG A 1 105 ? 0.648 15.932 6.693 1.00 59.88 105 ARG A N 1
ATOM 839 C CA . ARG A 1 105 ? 1.485 15.234 5.715 1.00 59.88 105 ARG A CA 1
ATOM 840 C C . ARG A 1 105 ? 2.048 16.241 4.712 1.00 59.88 105 ARG A C 1
ATOM 842 O O . ARG A 1 105 ? 1.366 16.614 3.761 1.00 59.88 105 ARG A O 1
ATOM 849 N N . THR A 1 106 ? 3.294 16.659 4.909 1.00 55.94 106 THR A N 1
ATOM 850 C CA . THR A 1 106 ? 4.009 17.572 3.995 1.00 55.94 106 THR A CA 1
ATOM 851 C C . THR A 1 106 ? 4.898 16.844 2.979 1.00 55.94 106 THR A C 1
ATOM 853 O O . THR A 1 106 ? 5.265 17.438 1.967 1.00 55.94 106 THR A O 1
ATOM 856 N N . HIS A 1 107 ? 5.181 15.547 3.177 1.00 53.72 107 HIS A N 1
ATOM 857 C CA . HIS A 1 107 ? 6.041 14.752 2.290 1.00 53.72 107 HIS A CA 1
ATOM 858 C C . HIS A 1 107 ? 5.353 13.501 1.711 1.00 53.72 107 HIS A C 1
ATOM 860 O O . HIS A 1 107 ? 4.525 12.844 2.348 1.00 53.72 107 HIS A O 1
ATOM 866 N N . GLY A 1 108 ? 5.649 13.248 0.431 1.00 44.16 108 GLY A N 1
ATOM 867 C CA . GLY A 1 108 ? 4.857 12.427 -0.485 1.00 44.16 108 GLY A CA 1
ATOM 868 C C . GLY A 1 108 ? 5.221 10.940 -0.564 1.00 44.16 108 GLY A C 1
ATOM 869 O O . GLY A 1 108 ? 6.326 10.510 -0.264 1.00 44.16 108 GLY A O 1
ATOM 870 N N . VAL A 1 109 ? 4.243 10.172 -1.050 1.00 43.12 109 VAL A N 1
ATOM 871 C CA . VAL A 1 109 ? 4.193 8.707 -1.197 1.00 43.12 109 VAL A CA 1
ATOM 872 C C . VAL A 1 109 ? 5.044 8.223 -2.385 1.00 43.12 109 VAL A C 1
ATOM 874 O O . VAL A 1 109 ? 4.511 7.792 -3.406 1.00 43.12 109 VAL A O 1
ATOM 877 N N . LYS A 1 110 ? 6.375 8.331 -2.302 1.00 42.03 110 LYS A N 1
ATOM 878 C CA . LYS A 1 110 ? 7.294 7.661 -3.250 1.00 42.03 110 LYS A CA 1
ATOM 879 C C . LYS A 1 110 ? 7.834 6.342 -2.691 1.00 42.03 110 LYS A C 1
ATOM 881 O O . LYS A 1 110 ? 7.884 5.353 -3.414 1.00 42.03 110 LYS A O 1
ATOM 886 N N . ASP A 1 111 ? 8.083 6.295 -1.389 1.00 45.66 111 ASP A N 1
ATOM 887 C CA . ASP A 1 111 ? 8.844 5.226 -0.723 1.00 45.66 111 ASP A CA 1
ATOM 888 C C . ASP A 1 111 ? 8.164 3.846 -0.759 1.00 45.66 111 ASP A C 1
ATOM 890 O O . ASP A 1 111 ? 8.815 2.802 -0.752 1.00 45.66 111 ASP A O 1
ATOM 894 N N . GLN A 1 112 ? 6.835 3.819 -0.865 1.00 41.12 112 GLN A N 1
ATOM 895 C CA . GLN A 1 112 ? 6.057 2.581 -0.834 1.00 41.12 112 GLN A CA 1
ATOM 896 C C . GLN A 1 112 ? 6.104 1.802 -2.158 1.00 41.12 112 GLN A C 1
ATOM 898 O O . GLN A 1 112 ? 6.036 0.573 -2.160 1.00 41.12 112 GLN A O 1
ATOM 903 N N . LYS A 1 113 ? 6.259 2.505 -3.287 1.00 40.22 113 LYS A N 1
ATOM 904 C CA . LYS A 1 113 ? 6.335 1.883 -4.618 1.00 40.22 113 LYS A CA 1
ATOM 905 C C . LYS A 1 113 ? 7.627 1.080 -4.793 1.00 40.22 113 LYS A C 1
ATOM 907 O O . LYS A 1 113 ? 7.638 0.100 -5.532 1.00 40.22 113 LYS A O 1
ATOM 912 N N . ASP A 1 114 ? 8.685 1.466 -4.083 1.00 46.56 114 ASP A N 1
ATOM 913 C CA . ASP A 1 114 ? 10.019 0.885 -4.223 1.00 46.56 114 ASP A CA 1
ATOM 914 C C . ASP A 1 114 ? 10.301 -0.257 -3.235 1.00 46.56 114 ASP A C 1
ATOM 916 O O . ASP A 1 114 ? 11.023 -1.188 -3.591 1.00 46.56 114 ASP A O 1
ATOM 920 N N . ALA A 1 115 ? 9.653 -0.279 -2.062 1.00 39.03 115 ALA A N 1
ATOM 921 C CA . ALA A 1 115 ? 9.689 -1.421 -1.134 1.00 39.03 115 ALA A CA 1
ATOM 922 C C . ALA A 1 115 ? 9.084 -2.703 -1.744 1.00 39.03 115 ALA A C 1
ATOM 924 O O . ALA A 1 115 ? 9.537 -3.814 -1.487 1.00 39.03 115 ALA A O 1
ATOM 925 N N . ILE A 1 116 ? 8.088 -2.544 -2.614 1.00 43.97 116 ILE A N 1
ATOM 926 C CA . ILE A 1 116 ? 7.516 -3.628 -3.420 1.00 43.97 116 ILE A CA 1
ATOM 927 C C . ILE A 1 116 ? 8.516 -4.134 -4.477 1.00 43.97 116 ILE A C 1
ATOM 929 O O . ILE A 1 116 ? 8.575 -5.332 -4.762 1.00 43.97 116 ILE A O 1
ATOM 933 N N . ASN A 1 117 ? 9.342 -3.241 -5.031 1.00 46.34 117 ASN A N 1
ATOM 934 C CA . ASN A 1 117 ? 10.331 -3.573 -6.060 1.00 46.34 117 ASN A CA 1
ATOM 935 C C . ASN A 1 117 ? 11.570 -4.307 -5.507 1.00 46.34 117 ASN A C 1
ATOM 937 O O . ASN A 1 117 ? 12.313 -4.897 -6.297 1.00 46.34 117 ASN A O 1
ATOM 941 N N . SER A 1 118 ? 11.816 -4.269 -4.190 1.00 45.72 118 SER A N 1
ATOM 942 C CA . SER A 1 118 ? 12.991 -4.873 -3.537 1.00 45.72 118 SER A CA 1
ATOM 943 C C . SER A 1 118 ? 12.768 -6.298 -3.010 1.00 45.72 118 SER A C 1
ATOM 945 O O . SER A 1 118 ? 13.720 -6.934 -2.552 1.00 45.72 118 SER A O 1
ATOM 947 N N . VAL A 1 119 ? 11.547 -6.838 -3.113 1.00 43.78 119 VAL A N 1
ATOM 948 C CA . VAL A 1 119 ? 11.219 -8.194 -2.648 1.00 43.78 119 VAL A CA 1
ATOM 949 C C . VAL A 1 119 ? 12.002 -9.255 -3.451 1.00 43.78 119 VAL A C 1
ATOM 951 O O . VAL A 1 119 ? 12.020 -9.213 -4.688 1.00 43.78 119 VAL A O 1
ATOM 954 N N . PRO A 1 120 ? 12.658 -10.236 -2.796 1.00 51.50 120 PRO A N 1
ATOM 955 C CA . PRO A 1 120 ? 13.429 -11.271 -3.480 1.00 51.50 120 PRO A CA 1
ATOM 956 C C . PRO A 1 120 ? 12.584 -12.075 -4.480 1.00 51.50 120 PRO A C 1
ATOM 958 O O . PRO A 1 120 ? 11.627 -12.756 -4.119 1.00 51.50 120 PRO A O 1
ATOM 961 N N . ARG A 1 121 ? 13.012 -12.096 -5.750 1.00 51.91 121 ARG A N 1
ATOM 962 C CA . ARG A 1 121 ? 12.323 -12.776 -6.872 1.00 51.91 121 ARG A CA 1
ATOM 963 C C . ARG A 1 121 ? 12.054 -14.275 -6.677 1.00 51.91 121 ARG A C 1
ATOM 965 O O . ARG A 1 121 ? 11.269 -14.839 -7.425 1.00 51.91 121 ARG A O 1
ATOM 972 N N . LYS A 1 122 ? 12.716 -14.924 -5.714 1.00 53.69 122 LYS A N 1
ATOM 973 C CA . LYS A 1 122 ? 12.573 -16.362 -5.419 1.00 53.69 122 LYS A CA 1
ATOM 974 C C . LYS A 1 122 ? 11.419 -16.685 -4.466 1.00 53.69 122 LYS A C 1
ATOM 976 O O . LYS A 1 122 ? 10.955 -17.816 -4.477 1.00 53.69 122 LYS A O 1
ATOM 981 N N . GLN A 1 123 ? 10.946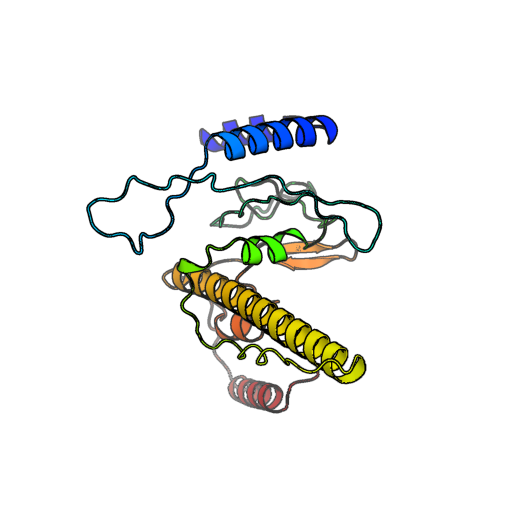 -15.722 -3.669 1.00 47.12 123 GLN A N 1
ATOM 982 C CA . GLN A 1 123 ? 9.795 -15.919 -2.771 1.00 47.12 123 GLN A CA 1
ATOM 983 C C . GLN A 1 123 ? 8.445 -15.822 -3.492 1.00 47.12 123 GLN A C 1
ATOM 985 O O . GLN A 1 123 ? 7.414 -16.173 -2.926 1.00 47.12 123 GLN A O 1
ATOM 990 N N . LEU A 1 124 ? 8.443 -15.368 -4.746 1.00 50.97 124 LEU A N 1
ATOM 991 C CA . LEU A 1 124 ? 7.239 -15.117 -5.524 1.00 50.97 124 LEU A CA 1
ATOM 992 C C . LEU A 1 124 ? 7.158 -16.159 -6.637 1.00 50.97 124 LEU A C 1
ATOM 994 O O . LEU A 1 124 ? 7.893 -16.094 -7.621 1.00 50.97 124 LEU A O 1
ATOM 998 N N . GLN A 1 125 ? 6.276 -17.147 -6.473 1.00 50.53 125 GLN A N 1
ATOM 999 C CA . GLN A 1 125 ? 5.980 -18.098 -7.543 1.00 50.53 125 GLN A CA 1
ATOM 1000 C C . GLN A 1 125 ? 5.545 -17.337 -8.808 1.00 50.53 125 GLN A C 1
ATOM 1002 O O . GLN A 1 125 ? 4.805 -16.351 -8.739 1.00 50.53 125 GLN A O 1
ATOM 1007 N N . LYS A 1 126 ? 6.009 -17.782 -9.982 1.00 51.44 126 LYS A N 1
ATOM 1008 C CA . LYS A 1 126 ? 5.665 -17.172 -11.273 1.00 51.44 126 LYS A CA 1
ATOM 1009 C C . LYS A 1 126 ? 4.211 -17.466 -11.635 1.00 51.44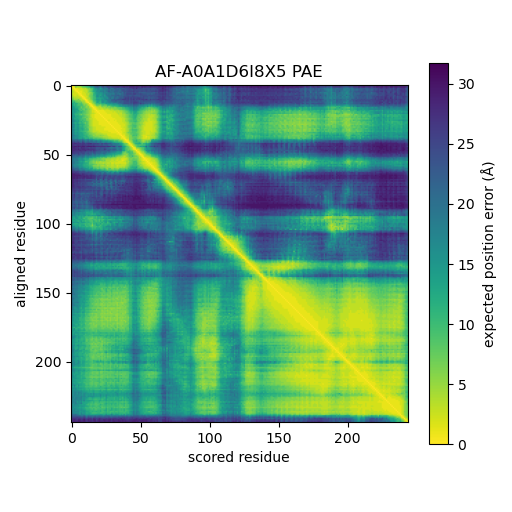 126 LYS A C 1
ATOM 1011 O O . LYS A 1 126 ? 3.911 -18.391 -12.380 1.00 51.44 126 LYS A O 1
ATOM 1016 N N . VAL A 1 127 ? 3.296 -16.658 -11.120 1.00 59.81 127 VAL A N 1
ATOM 1017 C CA . VAL A 1 127 ? 1.872 -16.747 -11.454 1.00 59.81 127 VAL A CA 1
ATOM 1018 C C . VAL A 1 127 ? 1.641 -16.036 -12.789 1.00 59.81 127 VAL A C 1
ATOM 1020 O O . VAL A 1 127 ? 1.182 -14.917 -12.789 1.00 59.81 127 VAL A O 1
ATOM 1023 N N . PHE A 1 128 ? 1.997 -16.628 -13.932 1.00 72.44 128 PHE A N 1
ATOM 1024 C CA . PHE A 1 128 ? 1.856 -16.038 -15.283 1.00 72.44 128 PHE A CA 1
ATOM 1025 C C . PHE A 1 128 ? 2.800 -14.848 -15.578 1.00 72.44 128 PHE A C 1
ATOM 1027 O O . PHE A 1 128 ? 2.750 -13.796 -14.938 1.00 72.44 128 PHE A O 1
ATOM 1034 N N . GLU A 1 129 ? 3.660 -15.010 -16.582 1.00 78.94 129 GLU A N 1
ATOM 1035 C CA . GLU A 1 129 ? 4.467 -13.951 -17.201 1.00 78.94 129 GLU A CA 1
ATOM 1036 C C . GLU A 1 129 ? 4.113 -13.924 -18.690 1.00 78.94 129 GLU A C 1
ATOM 1038 O O . GLU A 1 129 ? 3.970 -14.977 -19.310 1.00 78.94 129 GLU A O 1
ATOM 1043 N N . ILE A 1 130 ? 3.985 -12.735 -19.276 1.00 83.81 130 ILE A N 1
ATOM 1044 C CA . ILE A 1 130 ? 3.796 -12.608 -20.721 1.00 83.81 130 ILE A CA 1
ATOM 1045 C C . ILE A 1 130 ? 5.076 -13.116 -21.395 1.00 83.81 130 ILE A C 1
ATOM 1047 O O . ILE A 1 130 ? 6.164 -12.644 -21.023 1.00 83.81 130 ILE A O 1
ATOM 1051 N N . PRO A 1 131 ? 4.977 -14.054 -22.357 1.00 86.44 131 PRO A N 1
ATOM 1052 C CA . PRO A 1 131 ? 6.144 -14.576 -23.049 1.00 86.44 131 PRO A CA 1
ATOM 1053 C C . PRO A 1 131 ? 6.885 -13.437 -23.748 1.00 86.44 131 PRO A C 1
ATOM 1055 O O . PRO A 1 131 ? 6.283 -12.523 -24.319 1.00 86.44 131 PRO A O 1
ATOM 1058 N N . LEU A 1 132 ? 8.213 -13.470 -23.667 1.00 87.75 132 LEU A N 1
ATOM 1059 C CA . LEU A 1 132 ? 9.036 -12.522 -24.406 1.00 87.75 132 LEU A CA 1
ATOM 1060 C C . LEU A 1 132 ? 8.957 -12.869 -25.898 1.00 87.75 132 LEU A C 1
ATOM 1062 O O . LEU A 1 132 ? 8.985 -14.054 -26.227 1.00 87.75 132 LEU A O 1
ATOM 1066 N N . PRO A 1 133 ? 8.869 -11.870 -26.794 1.00 86.56 133 PRO A N 1
ATOM 1067 C CA . PRO A 1 133 ? 8.857 -12.141 -28.223 1.00 86.56 133 PRO A CA 1
ATOM 1068 C C . PRO A 1 133 ? 10.162 -12.830 -28.628 1.00 86.56 133 PRO A C 1
ATOM 1070 O O . PRO A 1 133 ? 11.243 -12.424 -28.183 1.00 86.56 133 PRO A O 1
ATOM 1073 N N . GLU A 1 134 ? 10.053 -13.854 -29.473 1.00 84.31 134 GLU A N 1
ATOM 1074 C CA . GLU A 1 134 ? 11.206 -14.557 -30.035 1.00 84.31 134 GLU A CA 1
ATOM 1075 C C . GLU A 1 134 ? 12.132 -13.579 -30.749 1.00 84.31 134 GLU A C 1
ATOM 1077 O O . GLU A 1 134 ? 11.696 -12.557 -31.286 1.00 84.31 134 GLU A O 1
ATOM 1082 N N . ARG A 1 135 ? 13.437 -13.851 -30.693 1.00 78.50 135 ARG A N 1
ATOM 1083 C CA . ARG A 1 135 ? 14.433 -12.982 -31.310 1.00 78.50 135 ARG A CA 1
ATOM 1084 C C . ARG A 1 135 ? 14.256 -13.028 -32.827 1.00 78.50 135 ARG A C 1
ATOM 1086 O O . ARG A 1 135 ? 14.437 -14.076 -33.429 1.00 78.50 135 ARG A O 1
ATOM 1093 N N . LEU A 1 136 ? 13.949 -11.880 -33.424 1.00 77.62 136 LEU A N 1
ATOM 1094 C CA . LEU A 1 136 ? 13.976 -11.710 -34.873 1.00 77.62 136 LEU A CA 1
ATOM 1095 C C . LEU A 1 136 ? 15.434 -11.677 -35.358 1.00 77.62 136 LEU A C 1
ATOM 1097 O O . LEU A 1 136 ? 16.237 -10.883 -34.862 1.00 77.62 136 LEU A O 1
ATOM 1101 N N . GLU A 1 137 ? 15.765 -12.544 -36.315 1.00 73.62 137 GLU A N 1
ATOM 1102 C CA . GLU A 1 137 ? 17.059 -12.571 -37.022 1.00 73.62 137 GLU A CA 1
ATOM 1103 C C . GLU A 1 137 ? 17.049 -11.707 -38.300 1.00 73.62 137 GLU A C 1
ATOM 1105 O O . GLU A 1 137 ? 18.006 -11.708 -39.065 1.00 73.62 137 GLU A O 1
ATOM 1110 N N . SER A 1 138 ? 15.977 -10.944 -38.536 1.00 73.69 138 SER A N 1
ATOM 1111 C CA . SER A 1 138 ? 15.836 -10.060 -39.697 1.00 73.69 138 SER A CA 1
ATOM 1112 C C . SER A 1 138 ? 16.740 -8.824 -39.606 1.00 73.69 138 SER A C 1
ATOM 1114 O O . SER A 1 138 ? 16.780 -8.161 -38.566 1.00 73.69 138 SER A O 1
ATOM 1116 N N . GLU A 1 139 ? 17.380 -8.451 -40.717 1.00 76.38 139 GLU A N 1
ATOM 1117 C CA . GLU A 1 139 ? 18.195 -7.227 -40.834 1.00 76.38 139 GLU A CA 1
ATOM 1118 C C . GLU A 1 139 ? 17.374 -5.954 -41.103 1.00 76.38 139 GLU A C 1
ATOM 1120 O O . GLU A 1 139 ? 17.917 -4.854 -41.018 1.00 76.38 139 GLU A O 1
ATOM 1125 N N . ASP A 1 140 ? 16.073 -6.083 -41.392 1.00 85.69 140 ASP A N 1
ATOM 1126 C CA . ASP A 1 140 ? 15.189 -4.940 -41.633 1.00 85.69 140 ASP A CA 1
ATOM 1127 C C . ASP A 1 140 ? 15.110 -4.031 -40.383 1.00 85.69 140 ASP A C 1
ATOM 1129 O O . ASP A 1 140 ? 14.653 -4.478 -39.317 1.00 85.69 140 ASP A O 1
ATOM 1133 N N . PRO A 1 141 ? 15.543 -2.754 -40.483 1.00 85.50 141 PRO A N 1
ATOM 1134 C CA . PRO A 1 141 ? 15.487 -1.805 -39.378 1.00 85.50 141 PRO A CA 1
ATOM 1135 C C . PRO A 1 141 ? 14.087 -1.629 -38.778 1.00 85.50 141 PRO A C 1
ATOM 1137 O O . PRO A 1 141 ? 13.977 -1.456 -37.559 1.00 85.50 141 PRO A O 1
ATOM 1140 N N . ASP A 1 142 ? 13.029 -1.706 -39.589 1.00 85.56 142 ASP A N 1
ATOM 1141 C CA . ASP A 1 142 ? 11.656 -1.475 -39.135 1.00 85.56 142 ASP A CA 1
ATOM 1142 C C . ASP A 1 142 ? 11.117 -2.666 -38.333 1.00 85.56 142 ASP A C 1
ATOM 1144 O O . ASP A 1 142 ? 10.550 -2.487 -37.249 1.00 85.56 142 ASP A O 1
ATOM 1148 N N . GLU A 1 143 ? 11.360 -3.893 -38.796 1.00 84.50 143 GLU A N 1
ATOM 1149 C CA . GLU A 1 143 ? 11.009 -5.119 -38.066 1.00 84.50 143 GLU A CA 1
ATOM 1150 C C . GLU A 1 143 ? 11.823 -5.256 -36.771 1.00 84.50 143 GLU A C 1
ATOM 1152 O O . GLU A 1 143 ? 11.277 -5.559 -35.704 1.00 84.50 143 GLU A O 1
ATOM 1157 N N . MET A 1 144 ? 13.113 -4.908 -36.810 1.00 83.62 144 MET A N 1
ATOM 1158 C CA . MET A 1 144 ? 13.970 -4.856 -35.624 1.00 83.62 144 MET A CA 1
ATOM 1159 C C . MET A 1 144 ? 13.463 -3.832 -34.599 1.00 83.62 144 MET A C 1
ATOM 1161 O O . MET A 1 144 ? 13.494 -4.068 -33.384 1.00 83.62 144 MET A O 1
ATOM 1165 N N . GLN A 1 145 ? 12.978 -2.680 -35.066 1.00 86.81 145 GLN A N 1
ATOM 1166 C CA . GLN A 1 145 ? 12.405 -1.655 -34.203 1.00 86.81 145 GLN A CA 1
ATOM 1167 C C . GLN A 1 145 ? 11.080 -2.120 -33.586 1.00 86.81 145 GLN A C 1
ATOM 1169 O O . GLN A 1 145 ? 10.919 -2.026 -32.364 1.00 86.81 145 GLN A O 1
ATOM 1174 N N . LYS A 1 146 ? 10.163 -2.685 -34.380 1.00 88.75 146 LYS A N 1
ATOM 1175 C CA . LYS A 1 146 ? 8.901 -3.267 -33.886 1.00 88.75 146 LYS A CA 1
ATOM 1176 C C . LYS A 1 146 ? 9.157 -4.348 -32.835 1.00 88.75 146 LYS A C 1
ATOM 1178 O O . LYS A 1 146 ? 8.534 -4.332 -31.769 1.00 88.75 146 LYS A O 1
ATOM 1183 N N . TRP A 1 147 ? 10.133 -5.224 -33.070 1.00 89.06 147 TRP A N 1
ATOM 1184 C CA . TRP A 1 147 ? 10.549 -6.240 -32.105 1.00 89.06 147 TRP A CA 1
ATOM 1185 C C . TRP A 1 147 ? 11.047 -5.634 -30.793 1.00 89.06 147 TRP A C 1
ATOM 1187 O O . TRP A 1 147 ? 10.569 -6.000 -29.715 1.00 89.06 147 TRP A O 1
ATOM 1197 N N . LYS A 1 148 ? 11.958 -4.651 -30.858 1.00 89.31 148 LYS A N 1
ATOM 1198 C CA . LYS A 1 148 ? 12.465 -3.946 -29.667 1.00 89.31 148 LYS A CA 1
ATOM 1199 C C . LYS A 1 148 ? 11.330 -3.310 -28.865 1.00 89.31 148 LYS A C 1
ATOM 1201 O O . LYS A 1 148 ? 11.369 -3.334 -27.633 1.00 89.31 148 LYS A O 1
ATOM 1206 N N . TRP A 1 149 ? 10.327 -2.741 -29.533 1.00 89.75 149 TRP A N 1
ATOM 1207 C CA . TRP A 1 149 ? 9.154 -2.150 -28.885 1.00 89.75 149 TRP A CA 1
ATOM 1208 C C . TRP A 1 149 ? 8.282 -3.209 -28.213 1.00 89.75 149 TRP A C 1
ATOM 1210 O O . TRP A 1 149 ? 7.931 -3.048 -27.043 1.00 89.75 149 TRP A O 1
ATOM 1220 N N . SER A 1 150 ? 8.002 -4.314 -28.906 1.00 88.62 150 SER A N 1
ATOM 1221 C CA . SER A 1 150 ? 7.268 -5.458 -28.355 1.00 88.62 150 SER A CA 1
ATOM 1222 C C . SER A 1 150 ? 7.965 -6.026 -27.114 1.00 88.62 150 SER A C 1
ATOM 1224 O O . SER A 1 150 ? 7.357 -6.166 -26.052 1.00 88.62 150 SER A O 1
ATOM 1226 N N . LEU A 1 151 ? 9.283 -6.222 -27.185 1.00 90.75 151 LEU A N 1
ATOM 1227 C CA . LEU A 1 151 ? 10.091 -6.720 -26.077 1.00 90.75 151 LEU A CA 1
ATOM 1228 C C . LEU A 1 151 ? 10.097 -5.754 -24.884 1.00 90.75 151 LEU A C 1
ATOM 1230 O O . LEU A 1 151 ? 9.972 -6.182 -23.734 1.00 90.75 151 LEU A O 1
ATOM 1234 N N . LYS A 1 152 ? 10.211 -4.442 -25.129 1.00 89.75 152 LYS A N 1
ATOM 1235 C CA . LYS A 1 152 ? 10.093 -3.420 -24.076 1.00 89.75 152 LYS A CA 1
ATOM 1236 C C . LYS A 1 152 ? 8.705 -3.429 -23.436 1.00 89.75 152 LYS A C 1
ATOM 1238 O O . LYS A 1 152 ? 8.626 -3.329 -22.211 1.00 89.75 152 LYS A O 1
ATOM 1243 N N . LYS A 1 153 ? 7.640 -3.571 -24.232 1.00 91.69 153 LYS A N 1
ATOM 1244 C CA . LYS A 1 153 ? 6.251 -3.644 -23.759 1.00 91.69 153 LYS A CA 1
ATOM 1245 C C . LYS A 1 153 ? 6.045 -4.868 -22.869 1.00 91.69 153 LYS A C 1
ATOM 1247 O O . LYS A 1 153 ? 5.669 -4.694 -21.717 1.00 91.69 153 LYS A O 1
ATOM 1252 N N . ALA A 1 154 ? 6.419 -6.062 -23.333 1.00 89.00 154 ALA A N 1
ATOM 1253 C CA . ALA A 1 154 ? 6.334 -7.296 -22.549 1.00 89.00 154 ALA A CA 1
ATOM 1254 C C . ALA A 1 154 ? 7.117 -7.193 -21.225 1.00 89.00 154 ALA A C 1
ATOM 1256 O O . ALA A 1 154 ? 6.585 -7.475 -20.153 1.00 89.00 154 ALA A O 1
ATOM 1257 N N . LYS A 1 155 ? 8.358 -6.681 -21.262 1.00 88.94 155 LYS A N 1
ATOM 1258 C CA . LYS A 1 155 ? 9.166 -6.450 -20.049 1.00 88.94 155 LYS A CA 1
ATOM 1259 C C . LYS A 1 155 ? 8.575 -5.397 -19.110 1.00 88.94 155 LYS A C 1
ATOM 1261 O O . LYS A 1 155 ? 8.810 -5.459 -17.906 1.00 88.94 155 LYS A O 1
ATOM 1266 N N . LYS A 1 156 ? 7.896 -4.374 -19.631 1.00 87.25 156 LYS A N 1
ATOM 1267 C CA . LYS A 1 156 ? 7.210 -3.365 -18.813 1.00 87.25 156 LYS A CA 1
ATOM 1268 C C . LYS A 1 156 ? 5.994 -3.988 -18.130 1.00 87.25 156 LYS A C 1
ATOM 1270 O O . LYS A 1 156 ? 5.932 -3.942 -16.909 1.00 87.25 156 LYS A O 1
ATOM 1275 N N . THR A 1 157 ? 5.131 -4.661 -18.883 1.00 88.56 157 THR A N 1
ATOM 1276 C CA . THR A 1 157 ? 3.926 -5.294 -18.339 1.00 88.56 157 THR A CA 1
ATOM 1277 C C . THR A 1 157 ? 4.261 -6.378 -17.317 1.00 88.56 157 THR A C 1
ATOM 1279 O O . THR A 1 157 ? 3.660 -6.405 -16.252 1.00 88.56 157 THR A O 1
ATOM 1282 N N . ASN A 1 158 ? 5.286 -7.204 -17.551 1.00 87.44 158 ASN A N 1
ATOM 1283 C CA . ASN A 1 158 ? 5.726 -8.187 -16.552 1.00 87.44 158 ASN A CA 1
ATOM 1284 C C . ASN A 1 158 ? 6.224 -7.529 -15.252 1.00 87.44 158 ASN A C 1
ATOM 1286 O O . ASN A 1 158 ? 5.994 -8.070 -14.174 1.00 87.44 158 ASN A O 1
ATOM 1290 N N . ARG A 1 159 ? 6.872 -6.355 -15.324 1.00 83.56 159 ARG A N 1
ATOM 1291 C CA . ARG A 1 159 ? 7.275 -5.591 -14.127 1.00 83.56 159 ARG A CA 1
ATOM 1292 C C . ARG A 1 159 ? 6.076 -4.999 -13.391 1.00 83.56 159 ARG A C 1
ATOM 1294 O O . ARG A 1 159 ? 6.047 -5.055 -12.170 1.00 83.56 159 ARG A O 1
ATOM 1301 N N . GLU A 1 160 ? 5.106 -4.461 -14.122 1.00 83.56 160 GLU A N 1
ATOM 1302 C CA . GLU A 1 160 ? 3.872 -3.909 -13.547 1.00 83.56 160 GLU A CA 1
ATOM 1303 C C . GLU A 1 160 ? 3.051 -5.004 -12.859 1.00 83.56 160 GLU A C 1
ATOM 1305 O O . GLU A 1 160 ? 2.715 -4.868 -11.689 1.00 83.56 160 GLU A O 1
ATOM 1310 N N . LEU A 1 161 ? 2.835 -6.140 -13.530 1.00 85.06 161 LEU A N 1
ATOM 1311 C CA . LEU A 1 161 ? 2.151 -7.301 -12.951 1.00 85.06 161 LEU A CA 1
ATOM 1312 C C . LEU A 1 161 ? 2.861 -7.828 -11.702 1.00 85.06 161 LEU A C 1
ATOM 1314 O O . LEU A 1 161 ? 2.211 -8.253 -10.752 1.00 85.06 161 LEU A O 1
ATOM 1318 N N . HIS A 1 162 ? 4.192 -7.816 -11.700 1.00 81.38 162 HIS A N 1
ATOM 1319 C CA . HIS A 1 162 ? 4.965 -8.206 -10.530 1.00 81.38 162 HIS A CA 1
ATOM 1320 C C . HIS A 1 162 ? 4.754 -7.242 -9.357 1.00 81.38 162 HIS A C 1
ATOM 1322 O O . HIS A 1 162 ? 4.480 -7.697 -8.250 1.00 81.38 162 HIS A O 1
ATOM 1328 N N . ALA A 1 163 ? 4.819 -5.930 -9.603 1.00 80.12 163 ALA A N 1
ATOM 1329 C CA . ALA A 1 163 ? 4.586 -4.923 -8.573 1.00 80.12 163 ALA A CA 1
ATOM 1330 C C . ALA A 1 163 ? 3.166 -5.026 -7.980 1.00 80.12 163 ALA A C 1
ATOM 1332 O O . ALA A 1 163 ? 3.017 -5.059 -6.762 1.00 80.12 163 ALA A O 1
ATOM 1333 N N . GLU A 1 164 ? 2.139 -5.176 -8.821 1.00 83.88 164 GLU A N 1
ATOM 1334 C CA . GLU A 1 164 ? 0.744 -5.360 -8.380 1.00 83.88 164 GLU A CA 1
ATOM 1335 C C . GLU A 1 164 ? 0.562 -6.610 -7.505 1.00 83.88 164 GLU A C 1
ATOM 1337 O O . GLU A 1 164 ? -0.182 -6.603 -6.520 1.00 83.88 164 GLU A O 1
ATOM 1342 N N . ARG A 1 165 ? 1.276 -7.698 -7.818 1.00 82.62 165 ARG A N 1
ATOM 1343 C CA . ARG A 1 165 ? 1.241 -8.920 -7.001 1.00 82.62 165 ARG A CA 1
ATOM 1344 C C . ARG A 1 165 ? 1.877 -8.722 -5.641 1.00 82.62 165 ARG A C 1
ATOM 1346 O O . ARG A 1 165 ? 1.285 -9.143 -4.656 1.00 82.62 165 ARG A O 1
ATOM 1353 N N . CYS A 1 166 ? 3.056 -8.113 -5.586 1.00 81.00 166 CYS A N 1
ATOM 1354 C CA . CYS A 1 166 ? 3.722 -7.807 -4.324 1.00 81.00 166 CYS A CA 1
ATOM 1355 C C . CYS A 1 166 ? 2.850 -6.904 -3.442 1.00 81.00 166 CYS A C 1
ATOM 1357 O O . CYS A 1 166 ? 2.709 -7.162 -2.252 1.00 81.00 166 CYS A O 1
ATOM 1359 N N . ASP A 1 167 ? 2.223 -5.880 -4.027 1.00 82.81 167 ASP A N 1
ATOM 1360 C CA . ASP A 1 167 ? 1.294 -5.003 -3.308 1.00 82.81 167 ASP A CA 1
ATOM 1361 C C . ASP A 1 167 ? 0.094 -5.785 -2.746 1.00 82.81 167 ASP A C 1
ATOM 1363 O O . ASP A 1 167 ? -0.246 -5.676 -1.566 1.00 82.81 167 ASP A O 1
ATOM 1367 N N . THR A 1 168 ? -0.509 -6.640 -3.576 1.00 85.81 168 THR A N 1
ATOM 1368 C CA . THR A 1 168 ? -1.626 -7.510 -3.187 1.00 85.81 168 THR A CA 1
ATOM 1369 C C . THR A 1 168 ? -1.233 -8.505 -2.092 1.00 85.81 168 THR A C 1
ATOM 1371 O O . THR A 1 168 ? -1.979 -8.698 -1.132 1.00 85.81 168 THR A O 1
ATOM 1374 N N . GLU A 1 169 ? -0.063 -9.134 -2.204 1.00 84.50 169 GLU A N 1
ATOM 1375 C CA . GLU A 1 169 ? 0.454 -10.083 -1.217 1.00 8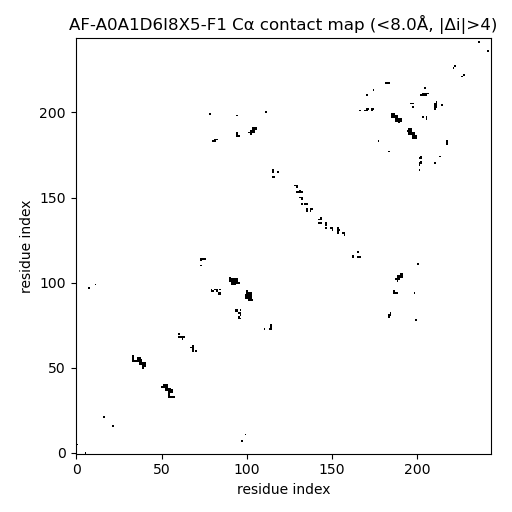4.50 169 GLU A CA 1
ATOM 1376 C C . GLU A 1 169 ? 0.667 -9.401 0.131 1.00 84.50 169 GLU A C 1
ATOM 1378 O O . GLU A 1 169 ? 0.192 -9.907 1.147 1.00 84.50 169 GLU A O 1
ATOM 1383 N N . LEU A 1 170 ? 1.261 -8.208 0.135 1.00 83.56 170 LEU A N 1
ATOM 1384 C CA . LEU A 1 170 ? 1.516 -7.452 1.352 1.00 83.56 170 LEU A CA 1
ATOM 1385 C C . LEU A 1 170 ? 0.211 -7.022 2.035 1.00 83.56 170 LEU A C 1
ATOM 1387 O O . LEU A 1 170 ? 0.065 -7.176 3.250 1.00 83.56 170 LEU A O 1
ATOM 1391 N N . LYS A 1 171 ? -0.780 -6.569 1.255 1.00 84.31 171 LYS A N 1
ATOM 1392 C CA . LYS A 1 171 ? -2.144 -6.283 1.734 1.00 84.31 171 LYS A CA 1
ATOM 1393 C C . LYS A 1 171 ? -2.784 -7.502 2.395 1.00 84.31 171 LYS A C 1
ATOM 1395 O O . LYS A 1 171 ? -3.290 -7.403 3.513 1.00 84.31 171 LYS A O 1
ATOM 1400 N N . LEU A 1 172 ? -2.736 -8.656 1.730 1.00 86.38 172 LEU A N 1
ATOM 1401 C CA . LEU A 1 172 ? -3.295 -9.906 2.249 1.00 86.38 172 LEU A CA 1
ATOM 1402 C C . LEU A 1 172 ? -2.525 -10.425 3.467 1.00 86.38 172 LEU A C 1
ATOM 1404 O O . LEU A 1 172 ? -3.130 -10.972 4.384 1.00 86.38 172 LEU A O 1
ATOM 1408 N N . SER A 1 173 ? -1.206 -10.249 3.502 1.00 84.94 173 SER A N 1
ATOM 1409 C CA . SER A 1 173 ? -0.353 -10.614 4.633 1.00 84.94 173 SER A CA 1
ATOM 1410 C C . SER A 1 173 ? -0.741 -9.826 5.883 1.00 84.94 173 SER A C 1
ATOM 1412 O O . SER A 1 173 ? -0.934 -10.414 6.947 1.00 84.94 173 SER A O 1
ATOM 1414 N N . VAL A 1 174 ? -0.958 -8.512 5.751 1.00 84.38 174 VAL A N 1
ATOM 1415 C CA . VAL A 1 174 ? -1.487 -7.683 6.844 1.00 84.38 174 VAL A CA 1
ATOM 1416 C C . VAL A 1 174 ? -2.896 -8.132 7.233 1.00 84.38 174 VAL A C 1
ATOM 1418 O O . VAL A 1 174 ? -3.139 -8.362 8.413 1.00 84.38 174 VAL A O 1
ATOM 1421 N N . ALA A 1 175 ? -3.796 -8.339 6.266 1.00 87.00 175 ALA A N 1
ATOM 1422 C CA . ALA A 1 175 ? -5.165 -8.790 6.538 1.00 87.00 175 ALA A CA 1
ATOM 1423 C C . ALA A 1 175 ? -5.203 -10.117 7.318 1.00 87.00 175 ALA A C 1
ATOM 1425 O O . ALA A 1 175 ? -5.962 -10.260 8.271 1.00 87.00 175 ALA A O 1
ATOM 1426 N N . ARG A 1 176 ? -4.334 -11.074 6.971 1.00 87.31 176 ARG A N 1
ATOM 1427 C CA . ARG A 1 176 ? -4.204 -12.354 7.686 1.00 87.31 176 ARG A CA 1
ATOM 1428 C C . ARG A 1 176 ? -3.711 -12.175 9.117 1.00 87.31 176 ARG A C 1
ATOM 1430 O O . ARG A 1 176 ? -4.202 -12.871 9.995 1.00 87.31 176 ARG A O 1
ATOM 1437 N N . LYS A 1 177 ? -2.770 -11.255 9.350 1.00 86.94 177 LYS A N 1
ATOM 1438 C CA . LYS A 1 177 ? -2.239 -10.971 10.692 1.00 86.94 177 LYS A CA 1
ATOM 1439 C C . LYS A 1 177 ? -3.282 -10.346 11.613 1.00 86.94 177 LYS A C 1
ATOM 1441 O O . LYS A 1 177 ? -3.270 -10.637 12.797 1.00 86.94 177 LYS A O 1
ATOM 1446 N N . VAL A 1 178 ? -4.166 -9.504 11.078 1.00 84.31 178 VAL A N 1
ATOM 1447 C CA . VAL A 1 178 ? -5.198 -8.813 11.873 1.00 84.31 178 VAL A CA 1
ATOM 1448 C C . VAL A 1 178 ? -6.521 -9.579 11.951 1.00 84.31 178 VAL A C 1
ATOM 1450 O O . VAL A 1 178 ? -7.444 -9.125 12.612 1.00 84.31 178 VAL A O 1
ATOM 1453 N N . ARG A 1 179 ? -6.628 -10.735 11.283 1.00 86.00 179 ARG A N 1
ATOM 1454 C CA . ARG A 1 179 ? -7.859 -11.539 11.206 1.00 86.00 179 ARG A CA 1
ATOM 1455 C C . ARG A 1 179 ? -8.345 -12.026 12.570 1.00 86.00 179 ARG A C 1
ATOM 1457 O O . ARG A 1 179 ? -9.541 -12.190 12.762 1.00 86.00 179 ARG A O 1
ATOM 1464 N N . GLU A 1 180 ? -7.416 -12.347 13.463 1.00 87.12 180 GLU A N 1
ATOM 1465 C CA . GLU A 1 180 ? -7.719 -12.947 14.771 1.00 87.12 180 GLU A CA 1
ATOM 1466 C C . GLU A 1 180 ? -7.975 -11.893 15.855 1.00 87.12 180 GLU A C 1
ATOM 1468 O O . GLU A 1 180 ? -8.349 -12.230 16.975 1.00 87.12 180 GLU A O 1
ATOM 1473 N N . GLU A 1 181 ? -7.822 -10.615 15.512 1.00 85.38 181 GLU A N 1
ATOM 1474 C CA . GLU A 1 181 ? -8.088 -9.497 16.406 1.00 85.38 181 GLU A CA 1
ATOM 1475 C C . GLU A 1 181 ? -9.570 -9.111 16.347 1.00 85.38 181 GLU A C 1
ATOM 1477 O O . GLU A 1 181 ? -10.133 -8.960 15.265 1.00 85.38 181 GLU A O 1
ATOM 1482 N N . ASP A 1 182 ? -10.195 -8.880 17.508 1.00 81.31 182 ASP A N 1
ATOM 1483 C CA . ASP A 1 182 ? -11.611 -8.471 17.594 1.00 81.31 182 ASP A CA 1
ATOM 1484 C C . ASP A 1 182 ? -11.879 -7.147 16.859 1.00 81.31 182 ASP A C 1
ATOM 1486 O O . ASP A 1 182 ? -12.927 -6.941 16.251 1.00 81.31 182 ASP A O 1
ATOM 1490 N N . ARG A 1 183 ? -10.920 -6.216 16.930 1.00 84.62 183 ARG A N 1
ATOM 1491 C CA . ARG A 1 183 ? -10.998 -4.906 16.284 1.00 84.62 183 ARG A CA 1
ATOM 1492 C C . ARG A 1 183 ? -9.630 -4.261 16.166 1.00 84.62 183 ARG A C 1
ATOM 1494 O O . ARG A 1 183 ? -8.769 -4.419 17.027 1.00 84.62 183 ARG A O 1
ATOM 1501 N N . PHE A 1 184 ? -9.474 -3.415 15.158 1.00 83.75 184 PHE A N 1
ATOM 1502 C CA . PHE A 1 184 ? -8.323 -2.532 15.022 1.00 83.75 184 PHE A CA 1
ATOM 1503 C C . PHE A 1 184 ? -8.763 -1.154 14.528 1.00 83.75 184 PHE A C 1
ATOM 1505 O O . PHE A 1 184 ? -9.886 -0.962 14.061 1.00 83.75 184 PHE A O 1
ATOM 1512 N N . TYR A 1 185 ? -7.876 -0.172 14.672 1.00 79.31 185 TYR A N 1
ATOM 1513 C CA . TYR A 1 185 ? -8.179 1.228 14.399 1.00 79.31 185 TYR A CA 1
ATOM 1514 C C . TYR A 1 185 ? -7.212 1.806 13.381 1.00 79.31 185 TYR A C 1
ATOM 1516 O O . TYR A 1 185 ? -6.034 1.456 13.348 1.00 79.31 185 TYR A O 1
ATOM 1524 N N . TYR A 1 186 ? -7.713 2.760 12.602 1.00 80.31 186 TYR A N 1
ATOM 1525 C CA . TYR A 1 186 ? -6.907 3.515 11.661 1.00 80.31 186 TYR A CA 1
ATOM 1526 C C . TYR A 1 186 ? -6.588 4.912 12.202 1.00 80.31 186 TYR A C 1
ATOM 1528 O O . TYR A 1 186 ? -7.493 5.748 12.290 1.00 80.31 186 TYR A O 1
ATOM 1536 N N . PRO A 1 187 ? -5.323 5.211 12.540 1.00 77.06 187 PRO A N 1
ATOM 1537 C CA . PRO A 1 187 ? -4.907 6.584 12.777 1.00 77.06 187 PRO A CA 1
ATOM 1538 C C . PRO A 1 187 ? -4.85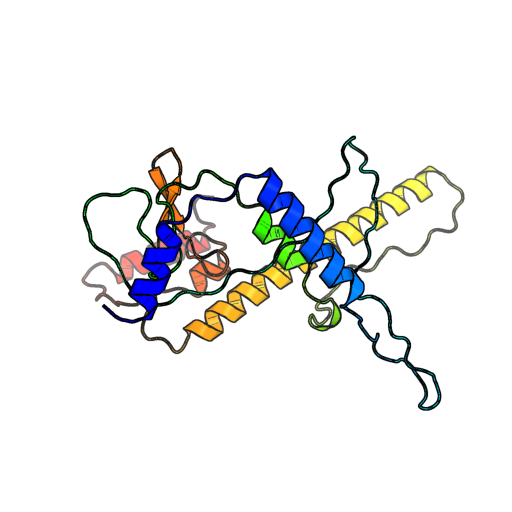2 7.351 11.445 1.00 77.06 187 PRO A C 1
ATOM 1540 O O . PRO A 1 187 ? -4.480 6.798 10.403 1.00 77.06 187 PRO A O 1
ATOM 1543 N N . HIS A 1 188 ? -5.267 8.618 11.482 1.00 76.81 188 HIS A N 1
ATOM 1544 C CA . HIS A 1 188 ? -5.377 9.479 10.305 1.00 76.81 188 HIS A CA 1
ATOM 1545 C C . HIS A 1 188 ? -4.431 10.679 10.418 1.00 76.81 188 HIS A C 1
ATOM 1547 O O . HIS A 1 188 ? -4.356 11.298 11.477 1.00 76.81 188 HIS A O 1
ATOM 1553 N N . ASN A 1 189 ? -3.804 11.036 9.299 1.00 72.19 189 ASN A N 1
ATOM 1554 C CA . ASN A 1 189 ? -3.110 12.305 9.081 1.00 72.19 189 ASN A CA 1
ATOM 1555 C C . ASN A 1 189 ? -3.924 13.195 8.141 1.00 72.19 189 ASN A C 1
ATOM 1557 O O . ASN A 1 189 ? -4.739 12.701 7.370 1.00 72.19 189 ASN A O 1
ATOM 1561 N N . LEU A 1 190 ? -3.677 14.498 8.166 1.00 71.62 190 LEU A N 1
ATOM 1562 C CA . LEU A 1 190 ? -4.304 15.502 7.313 1.00 71.62 190 LEU A CA 1
ATOM 1563 C C . LEU A 1 190 ? -3.316 16.007 6.254 1.00 71.62 190 LEU A C 1
ATOM 1565 O O . LEU A 1 190 ? -2.118 16.095 6.510 1.00 71.62 190 LEU A O 1
ATOM 1569 N N . ASP A 1 191 ? -3.789 16.365 5.061 1.00 72.25 191 ASP A N 1
ATOM 1570 C CA . ASP A 1 191 ? -3.014 17.222 4.154 1.00 72.25 191 ASP A CA 1
ATOM 1571 C C . ASP A 1 191 ? -3.184 18.711 4.510 1.00 72.25 191 ASP A C 1
ATOM 1573 O O . ASP A 1 191 ? -3.963 19.078 5.392 1.00 72.25 191 ASP A O 1
ATOM 1577 N N . PHE A 1 192 ? -2.464 19.592 3.811 1.00 65.06 192 PHE A N 1
ATOM 1578 C CA . PHE A 1 192 ? -2.537 21.049 4.001 1.00 65.06 192 PHE A CA 1
ATOM 1579 C C . PHE A 1 192 ? -3.933 21.652 3.764 1.00 65.06 192 PHE A C 1
ATOM 1581 O O . PHE A 1 192 ? -4.190 22.783 4.165 1.00 65.06 192 PHE A O 1
ATOM 1588 N N . ARG A 1 193 ? -4.840 20.911 3.116 1.00 71.44 193 ARG A N 1
ATOM 1589 C CA . ARG A 1 193 ? -6.233 21.312 2.872 1.00 71.44 193 ARG A CA 1
ATOM 1590 C C . ARG A 1 193 ? -7.178 20.777 3.948 1.00 71.44 193 ARG A C 1
ATOM 1592 O O . ARG A 1 193 ? -8.355 21.121 3.940 1.00 71.44 193 ARG A O 1
ATOM 1599 N N . GLY A 1 194 ? -6.683 19.928 4.847 1.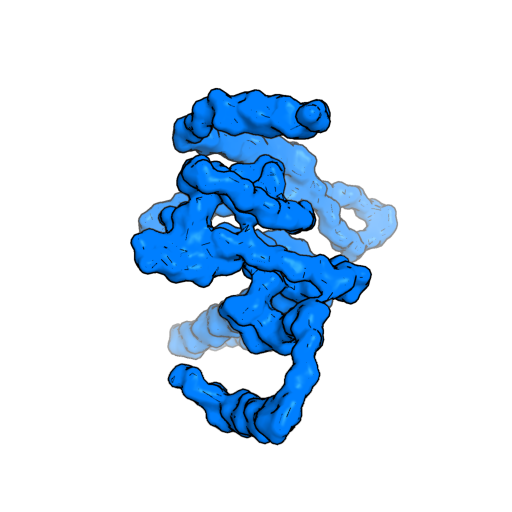00 73.62 194 GLY A N 1
ATOM 1600 C CA . GLY A 1 194 ? -7.473 19.245 5.865 1.00 73.62 194 GLY A CA 1
ATOM 1601 C C . GLY A 1 194 ? -8.078 17.912 5.415 1.00 73.62 194 GLY A C 1
ATOM 1602 O O . GLY A 1 194 ? -8.902 17.360 6.142 1.00 73.62 194 GLY A O 1
ATOM 1603 N N . CYS A 1 195 ? -7.706 17.359 4.253 1.00 78.44 195 CYS A N 1
ATOM 1604 C CA . CYS A 1 195 ? -8.168 16.030 3.841 1.00 78.44 195 CYS A CA 1
ATOM 1605 C C . CYS A 1 195 ? -7.486 14.942 4.678 1.00 78.44 195 CYS A C 1
ATOM 1607 O O . CYS A 1 195 ? -6.260 14.920 4.773 1.00 78.44 195 CYS A O 1
ATOM 1609 N N . ALA A 1 196 ? -8.269 14.017 5.237 1.00 80.06 196 ALA A N 1
ATOM 1610 C CA . ALA A 1 196 ? -7.760 12.938 6.075 1.00 80.06 196 ALA A CA 1
ATOM 1611 C C . ALA A 1 196 ? -7.318 11.710 5.258 1.00 80.06 196 ALA A C 1
ATOM 1613 O O . ALA A 1 196 ? -8.052 11.216 4.406 1.00 80.06 196 ALA A O 1
ATOM 1614 N N . TYR A 1 197 ? -6.138 11.181 5.573 1.00 80.62 197 TYR A N 1
ATOM 1615 C CA . TYR A 1 197 ? -5.539 9.983 4.993 1.00 80.62 197 TYR A CA 1
ATOM 1616 C C . TYR A 1 197 ? -5.127 9.019 6.093 1.00 80.62 197 TYR A C 1
ATOM 1618 O O . TYR A 1 197 ? -4.655 9.433 7.150 1.00 80.62 197 TYR A O 1
ATOM 1626 N N . LEU A 1 198 ? -5.229 7.722 5.821 1.00 79.75 198 LEU A N 1
ATOM 1627 C CA . LEU A 1 198 ? -4.726 6.719 6.751 1.00 79.75 198 LEU A CA 1
ATOM 1628 C C . LEU A 1 198 ? -3.204 6.746 6.792 1.00 79.75 198 LEU A C 1
ATOM 1630 O O . LEU A 1 198 ? -2.542 6.830 5.756 1.00 79.75 198 LEU A O 1
ATOM 1634 N N . MET A 1 199 ? -2.660 6.635 7.999 1.00 69.94 199 MET A N 1
ATOM 1635 C CA . MET A 1 199 ? -1.219 6.491 8.194 1.00 69.94 199 MET A CA 1
ATOM 1636 C C . MET A 1 199 ? -0.733 5.088 7.831 1.00 69.94 199 MET A C 1
ATOM 1638 O O . MET A 1 199 ? 0.415 4.928 7.428 1.00 69.94 199 MET A O 1
ATOM 1642 N N . HIS A 1 200 ? -1.597 4.072 7.953 1.00 72.62 200 HIS A N 1
ATOM 1643 C CA . HIS A 1 200 ? -1.238 2.710 7.578 1.00 72.62 200 HIS A CA 1
ATOM 1644 C C . HIS A 1 200 ? -1.188 2.564 6.044 1.00 72.62 200 HIS A C 1
ATOM 1646 O O . HIS A 1 200 ? -2.203 2.803 5.381 1.00 72.62 200 HIS A O 1
ATOM 1652 N N . PRO A 1 201 ? -0.042 2.149 5.474 1.00 69.25 201 PRO A N 1
ATOM 1653 C CA . PRO A 1 201 ? 0.179 2.245 4.037 1.00 69.25 201 PRO A CA 1
ATOM 1654 C C . PRO A 1 201 ? -0.402 1.066 3.233 1.00 69.25 201 PRO A C 1
ATOM 1656 O O . PRO A 1 201 ? -0.786 1.261 2.082 1.00 69.25 201 PRO A O 1
ATOM 1659 N N . HIS A 1 202 ? -0.500 -0.143 3.800 1.00 76.31 202 HIS A N 1
ATOM 1660 C CA . HIS A 1 202 ? -0.820 -1.353 3.025 1.00 76.31 202 HIS A CA 1
ATOM 1661 C C . HIS A 1 202 ? -2.319 -1.685 3.010 1.00 76.31 202 HIS A C 1
ATOM 1663 O O . HIS A 1 202 ? -2.959 -1.600 1.964 1.00 76.31 202 HIS A O 1
ATOM 1669 N N . LEU A 1 203 ? -2.907 -2.028 4.160 1.00 82.69 203 LEU A N 1
ATOM 1670 C CA . LEU A 1 203 ? -4.327 -2.377 4.265 1.00 82.69 203 LEU A CA 1
ATOM 1671 C C . LEU A 1 203 ? -5.158 -1.162 4.695 1.00 82.69 203 LEU A C 1
ATOM 1673 O O . LEU A 1 203 ? -5.194 -0.827 5.875 1.00 82.69 203 LEU A O 1
ATOM 1677 N N . SER A 1 204 ? -5.834 -0.501 3.755 1.00 85.00 204 SER A N 1
ATOM 1678 C CA . SER A 1 204 ? -6.581 0.743 3.995 1.00 85.00 204 SER A CA 1
ATOM 1679 C C . SER A 1 204 ? -7.939 0.734 3.298 1.00 85.00 204 SER A C 1
ATOM 1681 O O . SER A 1 204 ? -8.024 0.389 2.119 1.00 85.00 204 SER A O 1
ATOM 1683 N N . HIS A 1 205 ? -8.987 1.203 3.982 1.00 84.62 205 HIS A N 1
ATOM 1684 C CA . HIS A 1 205 ? -10.323 1.362 3.390 1.00 84.62 205 HIS A CA 1
ATOM 1685 C C . HIS A 1 205 ? -10.384 2.466 2.313 1.00 84.62 205 HIS A C 1
ATOM 1687 O O . HIS A 1 205 ? -11.304 2.490 1.498 1.00 84.62 205 HIS A O 1
ATOM 1693 N N . LEU A 1 206 ? -9.388 3.359 2.257 1.00 86.06 206 LEU A N 1
ATOM 1694 C CA . LEU A 1 206 ? -9.236 4.332 1.167 1.00 86.06 206 LEU A CA 1
ATOM 1695 C C . LEU A 1 206 ? -8.573 3.718 -0.080 1.00 86.06 206 LEU A C 1
ATOM 1697 O O . LEU A 1 206 ? -8.550 4.350 -1.132 1.00 86.06 206 LEU A O 1
ATOM 1701 N N . GLY A 1 207 ? -8.037 2.499 0.033 1.00 84.44 207 GLY A N 1
ATOM 1702 C CA . GLY A 1 207 ? -7.321 1.805 -1.034 1.00 84.44 207 GLY A CA 1
ATOM 1703 C C . GLY A 1 207 ? -8.218 1.209 -2.124 1.00 84.44 207 GLY A C 1
ATOM 1704 O O . GLY A 1 207 ? -9.358 1.630 -2.334 1.00 84.44 207 GLY A O 1
ATOM 1705 N N . SER A 1 208 ? -7.665 0.215 -2.823 1.00 86.12 208 SER A N 1
ATOM 1706 C CA . SER A 1 208 ? -8.317 -0.542 -3.900 1.00 86.12 208 SER A CA 1
ATOM 1707 C C . SER A 1 208 ? -9.558 -1.303 -3.423 1.00 86.12 208 SER A C 1
ATOM 1709 O O . SER A 1 208 ? -9.711 -1.558 -2.228 1.00 86.12 208 SER A O 1
ATOM 1711 N N . ASP A 1 209 ? -10.403 -1.739 -4.363 1.00 89.38 209 ASP A N 1
ATOM 1712 C CA . ASP A 1 209 ? -11.612 -2.524 -4.068 1.00 89.38 209 ASP A CA 1
ATOM 1713 C C . ASP A 1 209 ? -11.315 -3.760 -3.208 1.00 89.38 209 ASP A C 1
ATOM 1715 O O . ASP A 1 209 ? -11.980 -3.971 -2.199 1.00 89.38 209 ASP A O 1
ATOM 1719 N N . LEU A 1 210 ? -10.211 -4.464 -3.498 1.00 89.06 210 LEU A N 1
ATOM 1720 C CA . LEU A 1 210 ? -9.704 -5.553 -2.659 1.00 89.06 210 LEU A CA 1
ATOM 1721 C C . LEU A 1 210 ? -9.635 -5.154 -1.178 1.00 89.06 210 LEU A C 1
ATOM 1723 O O . LEU A 1 210 ? -10.172 -5.862 -0.338 1.00 89.06 210 LEU A O 1
ATOM 1727 N N . CYS A 1 211 ? -9.014 -4.015 -0.854 1.00 88.88 211 CYS A N 1
ATOM 1728 C CA . CYS A 1 211 ? -8.859 -3.567 0.529 1.00 88.88 211 CYS A CA 1
ATOM 1729 C C . CYS A 1 211 ? -10.200 -3.213 1.170 1.00 88.88 211 CYS A C 1
ATOM 1731 O O . CYS A 1 211 ? -10.376 -3.442 2.357 1.00 88.88 211 CYS A O 1
ATOM 1733 N N . ARG A 1 212 ? -11.143 -2.651 0.407 1.00 90.69 212 ARG A N 1
ATOM 1734 C CA . ARG A 1 212 ? -12.486 -2.336 0.914 1.00 90.69 212 ARG A CA 1
ATOM 1735 C C . ARG A 1 212 ? -13.302 -3.602 1.152 1.00 90.69 212 ARG A C 1
ATOM 1737 O O . ARG A 1 212 ? -14.053 -3.645 2.112 1.00 90.69 212 ARG A O 1
ATOM 1744 N N . GLY A 1 213 ? -13.129 -4.619 0.309 1.00 91.50 213 GLY A N 1
ATOM 1745 C CA . GLY A 1 213 ? -13.843 -5.890 0.397 1.00 91.50 213 GLY A CA 1
ATOM 1746 C C . GLY A 1 213 ? -13.403 -6.786 1.557 1.00 91.50 213 GLY A C 1
ATOM 1747 O O . GLY A 1 213 ? -14.222 -7.549 2.056 1.00 91.50 213 GLY A O 1
ATOM 1748 N N . VAL A 1 214 ? -12.147 -6.697 2.016 1.00 91.81 214 VAL A N 1
ATOM 1749 C CA . VAL A 1 214 ? -11.684 -7.430 3.218 1.00 91.81 214 VAL A CA 1
ATOM 1750 C C . VAL A 1 214 ? -11.978 -6.718 4.541 1.00 91.81 214 VAL A C 1
ATOM 1752 O O . VAL A 1 214 ? -11.716 -7.289 5.596 1.00 91.81 214 VAL A O 1
ATOM 1755 N N . LEU A 1 215 ? -12.486 -5.485 4.515 1.00 90.88 215 LEU A N 1
ATOM 1756 C CA . LEU A 1 215 ? -12.726 -4.688 5.716 1.00 90.88 215 LEU A CA 1
ATOM 1757 C C . LEU A 1 215 ? -14.221 -4.539 5.987 1.00 90.88 215 LEU A C 1
ATOM 1759 O O . LEU A 1 215 ? -14.999 -4.210 5.097 1.00 90.88 215 LEU A O 1
ATOM 1763 N N . GLU A 1 216 ? -14.597 -4.676 7.252 1.00 90.44 216 GLU A N 1
ATOM 1764 C CA . GLU A 1 216 ? -15.940 -4.384 7.737 1.00 90.44 216 GLU A CA 1
ATOM 1765 C C . GLU A 1 216 ? -15.887 -3.557 9.023 1.00 90.44 216 GLU A C 1
ATOM 1767 O O . GLU A 1 216 ? -14.843 -3.420 9.668 1.00 90.44 216 GLU A O 1
ATOM 1772 N N . TYR A 1 217 ? -17.015 -2.949 9.388 1.00 92.44 217 TYR A N 1
ATOM 1773 C CA . TYR A 1 217 ? -17.113 -2.267 10.672 1.00 92.44 217 TYR A CA 1
ATOM 1774 C C . TYR A 1 217 ? -17.084 -3.295 11.804 1.00 92.44 217 TYR A C 1
ATOM 1776 O O . TYR A 1 217 ? -17.926 -4.185 11.840 1.00 92.44 217 TYR A O 1
ATOM 1784 N N . ALA A 1 218 ? -16.176 -3.111 12.768 1.00 89.94 218 ALA A N 1
ATOM 1785 C CA . ALA A 1 218 ? -16.069 -3.988 13.938 1.00 89.94 218 ALA A CA 1
ATOM 1786 C C . ALA A 1 218 ? -17.353 -4.020 14.794 1.00 89.94 218 ALA A C 1
ATOM 1788 O O . ALA A 1 218 ? -17.639 -4.999 15.472 1.00 89.94 218 ALA A O 1
ATOM 1789 N N . GLU A 1 219 ? -18.143 -2.942 14.773 1.00 90.81 219 GLU A N 1
ATOM 1790 C CA . GLU A 1 219 ? -19.412 -2.862 15.496 1.00 90.81 219 GLU A CA 1
ATOM 1791 C C . GLU A 1 219 ? -20.596 -2.947 14.533 1.00 90.81 219 GLU A C 1
ATOM 1793 O O . GLU A 1 219 ? -20.938 -1.981 13.843 1.00 90.81 219 GLU A O 1
ATOM 1798 N N . GLY A 1 220 ? -21.264 -4.100 14.532 1.00 92.12 220 GLY A N 1
ATOM 1799 C CA . GLY A 1 220 ? -22.522 -4.287 13.818 1.00 92.12 220 GLY A CA 1
ATOM 1800 C C . GLY A 1 220 ? -23.649 -3.412 14.380 1.00 92.12 220 GLY A C 1
ATOM 1801 O O . GLY A 1 220 ? -23.744 -3.159 15.583 1.00 92.12 220 GLY A O 1
ATOM 1802 N N . ARG A 1 221 ? -24.549 -2.959 13.502 1.00 93.94 221 ARG A N 1
ATOM 1803 C CA . ARG A 1 221 ? -25.762 -2.208 13.868 1.00 93.94 221 ARG A CA 1
ATOM 1804 C C . ARG A 1 221 ? -27.005 -2.912 13.311 1.00 93.94 221 ARG A C 1
ATOM 1806 O O . ARG A 1 221 ? -26.954 -3.408 12.186 1.00 93.94 221 ARG A O 1
ATOM 1813 N N . PRO A 1 222 ? -28.129 -2.957 14.055 1.00 95.06 222 PRO A N 1
ATOM 1814 C CA . PRO A 1 222 ? -29.357 -3.569 13.556 1.00 95.06 222 PRO A CA 1
ATOM 1815 C C . PRO A 1 222 ? -29.909 -2.779 12.362 1.00 95.06 222 PRO A C 1
ATOM 1817 O O . PRO A 1 222 ? -29.941 -1.551 12.380 1.00 95.06 222 PRO A O 1
ATOM 1820 N N . LEU A 1 223 ? -30.392 -3.486 11.335 1.00 93.50 223 LEU A N 1
ATOM 1821 C CA . LEU A 1 223 ? -30.837 -2.882 10.069 1.00 93.50 223 LEU A CA 1
ATOM 1822 C C . LEU A 1 223 ? -32.066 -1.966 10.213 1.00 93.50 223 LEU A C 1
ATOM 1824 O O . LEU A 1 223 ? -32.266 -1.050 9.415 1.00 93.50 223 LEU A O 1
ATOM 1828 N N . GLY A 1 224 ? -32.918 -2.207 11.209 1.00 95.31 224 GLY A N 1
ATOM 1829 C CA . GLY A 1 224 ? -34.172 -1.471 11.374 1.00 95.31 224 GLY A CA 1
ATOM 1830 C C . GLY A 1 224 ? -35.111 -1.606 10.165 1.00 95.31 224 GLY A C 1
ATOM 1831 O O . GLY A 1 224 ? -35.003 -2.532 9.363 1.00 95.31 224 GLY A O 1
ATOM 1832 N N . LYS A 1 225 ? -36.051 -0.662 10.025 1.00 96.00 225 LYS A N 1
ATOM 1833 C CA . LYS A 1 225 ? -37.115 -0.717 9.003 1.00 96.00 225 LYS A CA 1
ATOM 1834 C C . LYS A 1 225 ? -36.594 -0.616 7.563 1.00 96.00 225 LYS A C 1
ATOM 1836 O O . LYS A 1 225 ? -37.171 -1.217 6.663 1.00 96.00 225 LYS A O 1
ATOM 1841 N N . TYR A 1 226 ? -35.524 0.150 7.344 1.00 95.56 226 TYR A N 1
ATOM 1842 C CA . TYR A 1 226 ? -35.033 0.485 6.001 1.00 95.56 226 TYR A CA 1
ATOM 1843 C C . TYR A 1 226 ? -33.642 -0.071 5.681 1.00 95.56 226 TYR A C 1
ATOM 1845 O O . TYR A 1 226 ? -33.212 0.038 4.536 1.00 95.56 226 TYR A O 1
ATOM 1853 N N . GLY A 1 227 ? -32.930 -0.680 6.634 1.00 95.12 227 GLY A N 1
ATOM 1854 C CA . GLY A 1 227 ? -31.548 -1.118 6.410 1.00 95.12 227 GLY A CA 1
ATOM 1855 C C . GLY A 1 227 ? -31.419 -2.159 5.303 1.00 95.12 227 GLY A C 1
ATOM 1856 O O . GLY A 1 227 ? -30.522 -2.0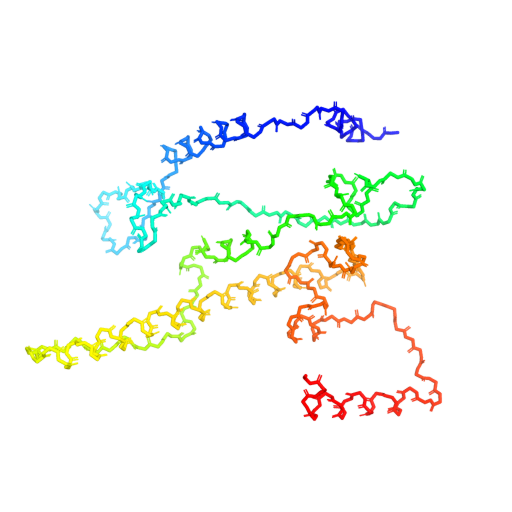53 4.473 1.00 95.12 227 GLY A O 1
ATOM 1857 N N . LEU A 1 228 ? -32.365 -3.101 5.196 1.00 95.81 228 LEU A N 1
ATOM 1858 C CA . LEU A 1 228 ? -32.361 -4.070 4.094 1.00 95.81 228 LEU A CA 1
ATOM 1859 C C . LEU A 1 228 ? -32.583 -3.402 2.725 1.00 95.81 228 LEU A C 1
ATOM 1861 O O . LEU A 1 228 ? -32.006 -3.834 1.731 1.00 95.81 228 LEU A O 1
ATOM 1865 N N . CYS A 1 229 ? -33.396 -2.344 2.664 1.00 96.88 229 CYS A N 1
ATOM 1866 C CA . CYS A 1 229 ? -33.584 -1.565 1.439 1.00 96.88 229 CYS A CA 1
ATOM 1867 C C . CYS A 1 229 ? -32.273 -0.874 1.035 1.00 96.88 229 CYS A C 1
ATOM 1869 O O . CYS A 1 229 ? -31.828 -1.005 -0.103 1.00 96.88 229 CYS A O 1
ATOM 1871 N N . TRP A 1 230 ? -31.600 -0.232 1.993 1.00 96.62 230 TRP A N 1
ATOM 1872 C CA . TRP A 1 230 ? -30.310 0.416 1.763 1.00 96.62 230 TRP A CA 1
ATOM 1873 C C . TRP A 1 230 ? -29.211 -0.555 1.335 1.00 96.62 230 TRP A C 1
ATOM 1875 O O . TRP A 1 230 ? -28.433 -0.215 0.451 1.00 96.62 230 TRP A O 1
ATOM 1885 N N . LEU A 1 231 ? -29.175 -1.772 1.882 1.00 95.19 231 LEU A N 1
ATOM 1886 C CA . LEU A 1 231 ? -28.229 -2.799 1.437 1.00 95.19 231 LEU A CA 1
ATOM 1887 C C . LEU A 1 231 ? -28.481 -3.236 -0.011 1.00 95.19 231 LEU A C 1
ATOM 1889 O O . LEU A 1 231 ? -27.531 -3.399 -0.772 1.00 95.19 231 LEU A O 1
ATOM 1893 N N . LYS A 1 232 ? -29.747 -3.373 -0.424 1.00 95.25 232 LYS A N 1
ATOM 1894 C CA . LYS A 1 232 ? -30.093 -3.679 -1.823 1.00 95.25 232 LYS A CA 1
ATOM 1895 C C . LYS A 1 232 ? -29.671 -2.554 -2.768 1.00 95.25 232 LYS A C 1
ATOM 1897 O O . LYS A 1 232 ? -29.090 -2.832 -3.811 1.00 95.25 232 LYS A O 1
ATOM 1902 N N . ILE A 1 233 ? -29.917 -1.299 -2.384 1.00 94.81 233 ILE A N 1
ATOM 1903 C CA . ILE A 1 233 ? -29.469 -0.121 -3.143 1.00 94.81 233 ILE A CA 1
ATOM 1904 C C . ILE A 1 233 ? -27.939 -0.087 -3.216 1.00 94.81 233 ILE A C 1
ATOM 1906 O O . ILE A 1 233 ? -27.381 0.122 -4.287 1.00 94.81 233 ILE A O 1
ATOM 1910 N N . HIS A 1 234 ? -27.250 -0.344 -2.101 1.00 93.06 234 HIS A N 1
ATOM 1911 C CA . HIS A 1 234 ? -25.791 -0.404 -2.058 1.00 93.06 234 HIS A CA 1
ATOM 1912 C C . HIS A 1 234 ? -25.241 -1.464 -3.020 1.00 93.06 234 HIS A C 1
ATOM 1914 O O . HIS A 1 234 ? -24.351 -1.163 -3.811 1.00 93.06 234 HIS A O 1
ATOM 1920 N N . LEU A 1 235 ? -25.807 -2.676 -3.001 1.00 92.81 235 LEU A N 1
ATOM 1921 C CA . LEU A 1 235 ? -25.413 -3.758 -3.901 1.00 92.81 235 LEU A CA 1
ATOM 1922 C C . LEU A 1 235 ? -25.654 -3.393 -5.373 1.00 92.81 235 LEU A C 1
ATOM 1924 O O . LEU A 1 235 ? -24.773 -3.600 -6.204 1.00 92.81 235 LEU A O 1
ATOM 1928 N N . ALA A 1 236 ? -26.811 -2.804 -5.690 1.00 94.00 236 ALA A N 1
ATOM 1929 C CA . ALA A 1 236 ? -27.132 -2.351 -7.043 1.00 94.00 236 ALA A CA 1
ATOM 1930 C C . ALA A 1 236 ? -26.157 -1.264 -7.530 1.00 94.00 236 ALA A C 1
ATOM 1932 O O . ALA A 1 236 ? -25.644 -1.359 -8.643 1.00 94.00 236 ALA A O 1
ATOM 1933 N N . ASN A 1 237 ? -25.832 -0.286 -6.677 1.00 91.06 237 ASN A N 1
ATOM 1934 C CA . ASN A 1 237 ? -24.853 0.759 -6.986 1.00 91.06 237 ASN A CA 1
ATOM 1935 C C . ASN A 1 237 ? -23.459 0.177 -7.248 1.00 91.06 237 ASN A C 1
ATOM 1937 O O . ASN A 1 237 ? -22.757 0.658 -8.132 1.00 91.06 237 ASN A O 1
ATOM 1941 N N . LYS A 1 238 ? -23.055 -0.857 -6.498 1.00 87.75 238 LYS A N 1
ATOM 1942 C CA . LYS A 1 238 ? -21.766 -1.534 -6.698 1.00 87.75 238 LYS A CA 1
ATOM 1943 C C . LYS A 1 238 ? -21.725 -2.355 -7.982 1.00 87.75 238 LYS A C 1
ATOM 1945 O O . LYS A 1 238 ? -20.717 -2.321 -8.677 1.00 87.75 238 LYS A O 1
ATOM 1950 N N . TYR A 1 239 ? -22.809 -3.050 -8.317 1.00 86.69 239 TYR A N 1
ATOM 1951 C CA . TYR A 1 239 ? -22.893 -3.827 -9.554 1.00 86.69 239 TYR A CA 1
ATOM 1952 C C . TYR A 1 239 ? -22.931 -2.938 -10.806 1.00 86.69 239 TYR A C 1
ATOM 1954 O O . TYR A 1 239 ? -22.335 -3.279 -11.822 1.00 86.69 239 TYR A O 1
ATOM 1962 N N . GLY A 1 240 ? -23.583 -1.774 -10.728 1.00 82.38 240 GLY A N 1
ATOM 1963 C CA . GLY A 1 240 ? -23.675 -0.806 -11.826 1.00 82.38 240 GLY A CA 1
ATOM 1964 C C . GLY A 1 240 ? -22.391 -0.021 -12.124 1.00 82.38 240 GLY A C 1
ATOM 1965 O O . GLY A 1 240 ? -22.476 1.003 -12.789 1.00 82.38 240 GLY A O 1
ATOM 1966 N N . GLY A 1 241 ? -21.234 -0.451 -11.608 1.00 66.50 241 GLY A N 1
ATOM 1967 C CA . GLY A 1 241 ? -19.943 0.228 -11.770 1.00 66.50 241 GLY A CA 1
ATOM 1968 C C . GLY A 1 241 ? -19.689 1.373 -10.785 1.00 66.50 241 GLY A C 1
ATOM 1969 O O . GLY A 1 241 ? -18.575 1.874 -10.721 1.00 66.50 241 GLY A O 1
ATOM 1970 N N . GLY A 1 242 ? -20.677 1.756 -9.967 1.00 55.62 242 GLY A N 1
ATOM 1971 C CA . GLY A 1 242 ? -20.605 2.977 -9.166 1.00 55.62 242 GLY A CA 1
ATOM 1972 C C . GLY A 1 242 ? -20.454 4.234 -10.034 1.00 55.62 242 GLY A C 1
ATOM 1973 O O . GLY A 1 242 ? -20.256 4.171 -11.241 1.00 55.62 242 GLY A O 1
ATOM 1974 N N . ILE A 1 243 ? -20.582 5.406 -9.423 1.00 50.62 243 ILE A N 1
ATOM 1975 C CA . ILE A 1 243 ? -20.145 6.652 -10.058 1.00 50.62 243 ILE A CA 1
ATOM 1976 C C . ILE A 1 243 ? -18.609 6.615 -9.991 1.00 50.62 243 ILE A C 1
ATOM 1978 O O . ILE A 1 243 ? -18.063 6.874 -8.917 1.00 50.62 243 ILE A O 1
ATOM 1982 N N . GLU A 1 244 ? -17.936 6.176 -11.058 1.00 38.88 244 GLU A N 1
ATOM 1983 C CA . GLU A 1 244 ? -16.506 6.471 -11.262 1.00 38.88 244 GLU A CA 1
ATOM 1984 C C . GLU A 1 244 ? -16.296 7.966 -11.532 1.00 38.88 244 GLU A C 1
ATOM 1986 O O . GLU A 1 244 ? -17.119 8.564 -12.266 1.00 38.88 244 GLU A O 1
#

Foldseek 3Di:
DDPLVVVLVVVVPDDDDDPVVVVVVVVVVVVVLQVPAWDFDPDPDDPPDDTPIGRPDDDDFDDDPDPDTDDDDDDDDDDAFDDDDDDPDDQFDTDGDRDTDGQEDPDDDPRVLVVLVPPDPVVDDCPDADDQDDDDPDPDPVVNVVSVVSRVVSVVVRSVVSSVVSLVVVQVVVLVVCVPPLDGDFGWHAYPVGDTDTPDDRQDCVDDPVSVVSDDDSDDDDCPPCNVVVVVVVVVCVVVVHDD

Radius of gyration: 24.75 Å; Cα contacts (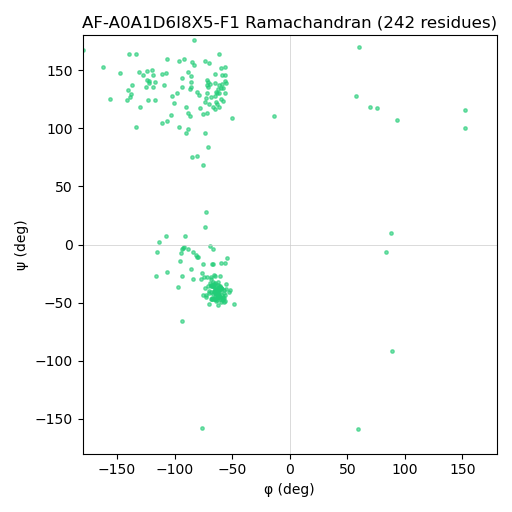8 Å, |Δi|>4): 167; chains: 1; bounding box: 70×53×76 Å

Solvent-accessible surface area (backbone atoms only — not comparable to full-atom values): 15882 Å² total; per-residue (Å²): 132,57,73,68,57,53,54,50,54,59,55,72,70,53,79,80,75,53,69,70,57,51,50,55,50,50,52,51,54,49,51,53,46,42,77,66,38,66,38,68,69,86,71,95,62,63,99,85,63,80,86,68,72,37,64,66,53,78,96,72,93,58,85,53,102,53,96,68,72,78,88,90,89,82,83,88,86,83,91,85,83,77,76,86,81,89,70,89,84,60,71,63,67,44,65,52,83,83,54,86,30,53,44,60,58,89,76,79,94,59,70,68,69,52,55,44,70,67,59,65,74,83,82,52,78,86,79,80,70,69,73,71,70,77,85,78,88,63,85,51,66,67,61,47,47,52,48,54,50,51,40,51,49,35,57,46,52,45,50,50,56,48,40,54,47,43,50,50,50,51,25,50,53,52,51,60,70,54,61,84,49,86,68,86,83,81,44,65,28,21,37,95,86,64,54,76,41,67,68,59,85,67,69,29,76,87,54,56,70,70,40,40,72,78,53,76,72,76,72,84,74,86,52,72,98,54,36,67,59,52,50,52,51,50,51,50,42,58,72,70,65,47,93,122

InterPro domains:
  IPR002092 DNA-directed RNA polymerase, phage-type [PTHR10102] (130-243)
  IPR029262 DNA-directed RNA polymerase, N-terminal [PF14700] (10-62)
  IPR037159 DNA-directed RNA polymerase, N-terminal domain superfamily [G3DSA:1.10.1320.10] (1-130)
  IPR043502 DNA/RNA polymerase superfamily [SSF56672] (6-240)

Sequence (244 aa):
MSEAQRLVQQELELEEWGTEAQVKLGSRLIELLLDSAFVQPPADQTPDSSPDIRPAFKHVLRQPIIENGLGMLIYPTSLCWYLRRNEKGIYDKGGHLFLPSYIMRTHGVKDQKDAINSVPRKQLQKVFEIPLPERLESEDPDEMQKWKWSLKKAKKTNRELHAERCDTELKLSVARKVREEDRFYYPHNLDFRGCAYLMHPHLSHLGSDLCRGVLEYAEGRPLGKYGLCWLKIHLANKYGGGIE

Mean predicted aligned error: 14.4 Å

Organism: Zea mays (NCBI:txid4577)

Secondary structure (DSSP, 8-state):
--HHHHHHHHHHTSPPPPHHHHHHHHHHHHHHHHHH-EEPPPP---TTSPP--EES--------SSS-------PPPPP--------S--TTS-SSSSS---SB--S-TTHHHHHHHTS-TTSS-----PPPPPPP----HHHHHHHHHHHHHHHHHHHHHHHHHHHHHHHHHHHHHHTTSS-----EEE-TT--EEES-SSS-TTS-HHHHHT---SS----TTTHHHHHHHHHHHHHTT---

pLDDT: mean 70.42, std 19.21, range [27.09, 96.88]